Protein AF-A0A246GEU3-F1 (afdb_monomer)

pLDDT: mean 72.75, std 20.95, range [25.78, 96.94]

Mean predicted aligned error: 13.17 Å

Solvent-accessible surface area (backbone atoms only — not comparable to full-atom values): 13665 Å² total; per-residue (Å²): 134,92,87,86,84,90,80,93,82,84,86,82,81,86,82,90,82,86,81,87,79,79,90,75,80,78,76,80,80,81,74,78,81,77,81,74,70,54,72,48,77,62,49,76,49,79,46,49,53,48,80,57,43,77,75,38,49,73,63,82,87,77,92,73,56,68,80,56,61,73,68,49,66,76,69,81,46,66,40,86,56,82,46,65,44,74,58,91,72,24,43,36,37,68,100,53,76,47,40,24,58,74,64,54,88,76,50,91,50,55,47,73,48,83,73,24,26,26,77,94,76,62,30,35,36,31,36,47,35,34,58,57,99,88,45,74,39,34,30,40,31,42,39,29,76,90,80,35,33,36,38,35,41,46,52,61,49,86,68,17,46,54,48,88,62,41,56,33,98,82,67,44,37,35,36,35,39,29,47,42,73,88,46,92,17,34,23,40,35,46,28,30,35,43,46,82,94,76,41,73,42,75,53,35,28,39,74,42,72,82,48,67,80,88,80,82,75,56,78,91,125

Radius of gyration: 22.29 Å; Cα contacts (8 Å, |Δi|>4): 393; chains: 1; bounding box: 58×52×72 Å

Structure (mmCIF, N/CA/C/O backbone):
data_AF-A0A246GEU3-F1
#
_entry.id   AF-A0A246GEU3-F1
#
loop_
_atom_site.group_PDB
_atom_site.id
_atom_site.type_symbol
_atom_site.label_atom_id
_atom_site.label_alt_id
_atom_site.label_comp_id
_atom_site.label_asym_id
_atom_site.label_entity_id
_atom_site.label_seq_id
_atom_site.pdbx_PDB_ins_code
_atom_site.Cartn_x
_atom_site.Cartn_y
_atom_site.Cartn_z
_atom_site.occupancy
_atom_site.B_iso_or_equiv
_atom_site.auth_seq_id
_atom_site.auth_comp_id
_atom_site.auth_asym_id
_atom_site.auth_atom_id
_atom_site.pdbx_PDB_model_num
ATOM 1 N N . MET A 1 1 ? -0.186 -20.935 45.485 1.00 45.25 1 MET A N 1
ATOM 2 C CA . MET A 1 1 ? -0.205 -22.376 45.123 1.00 45.25 1 MET A CA 1
ATOM 3 C C . MET A 1 1 ? 0.531 -22.546 43.800 1.00 45.25 1 MET A C 1
ATOM 5 O O . MET A 1 1 ? 0.382 -21.676 42.953 1.00 45.25 1 MET A O 1
ATOM 9 N N . ARG A 1 2 ? 1.330 -23.606 43.616 1.00 37.03 2 ARG A N 1
ATOM 10 C CA . ARG A 1 2 ? 2.008 -23.893 42.333 1.00 37.03 2 ARG A CA 1
ATOM 11 C C . ARG A 1 2 ? 1.003 -24.429 41.302 1.00 37.03 2 ARG A C 1
ATOM 13 O O . ARG A 1 2 ? 0.201 -25.284 41.666 1.00 37.03 2 ARG A O 1
ATOM 20 N N . LYS A 1 3 ? 1.098 -24.004 40.036 1.00 33.59 3 LYS A N 1
ATOM 21 C CA . LYS A 1 3 ? 0.518 -24.708 38.874 1.00 33.59 3 LYS A CA 1
ATOM 22 C C . LYS A 1 3 ? 1.488 -24.690 37.687 1.00 33.59 3 LYS A C 1
ATOM 24 O O . LYS A 1 3 ? 2.284 -23.767 37.554 1.00 33.59 3 LYS A O 1
ATOM 29 N N . ILE A 1 4 ? 1.436 -25.776 36.918 1.00 37.44 4 ILE A N 1
ATOM 30 C CA . ILE A 1 4 ? 2.468 -26.345 36.032 1.00 37.44 4 ILE A CA 1
ATOM 31 C C . ILE A 1 4 ? 1.726 -27.224 35.007 1.00 37.44 4 ILE A C 1
ATOM 33 O O . ILE A 1 4 ? 0.753 -27.856 35.414 1.00 37.44 4 ILE A O 1
ATOM 37 N N . ILE A 1 5 ? 2.094 -27.391 33.731 1.00 40.16 5 ILE A N 1
ATOM 38 C CA . ILE A 1 5 ? 2.936 -26.672 32.741 1.00 40.16 5 ILE A CA 1
ATOM 39 C C . ILE A 1 5 ? 2.332 -27.073 31.376 1.00 40.16 5 ILE A C 1
ATOM 41 O O . ILE A 1 5 ? 1.912 -28.224 31.254 1.00 40.16 5 ILE A O 1
ATOM 45 N N . LEU A 1 6 ? 2.366 -26.224 30.336 1.00 25.78 6 LEU A N 1
ATOM 46 C CA . LEU A 1 6 ? 2.481 -26.745 28.961 1.00 25.78 6 LEU A CA 1
ATOM 47 C C . LEU A 1 6 ? 3.145 -25.746 28.004 1.00 25.78 6 LEU A C 1
ATOM 49 O O . LEU A 1 6 ? 2.600 -24.697 27.676 1.00 25.78 6 LEU A O 1
ATOM 53 N N . LEU A 1 7 ? 4.360 -26.107 27.594 1.00 31.03 7 LEU A N 1
ATOM 54 C CA . LEU A 1 7 ? 5.240 -25.387 26.682 1.00 31.03 7 LEU A CA 1
ATOM 55 C C . LEU A 1 7 ? 5.503 -26.328 25.499 1.00 31.03 7 LEU A C 1
ATOM 57 O O . LEU A 1 7 ? 5.941 -27.457 25.716 1.00 31.03 7 LEU A O 1
ATOM 61 N N . LEU A 1 8 ? 5.227 -25.891 24.271 1.00 32.59 8 LEU A N 1
ATOM 62 C CA . LEU A 1 8 ? 5.508 -26.673 23.064 1.00 32.59 8 LEU A CA 1
ATOM 63 C C . LEU A 1 8 ? 6.886 -26.293 22.517 1.00 32.59 8 LEU A C 1
ATOM 65 O O . LEU A 1 8 ? 7.064 -25.226 21.937 1.00 32.59 8 LEU A O 1
ATOM 69 N N . THR A 1 9 ? 7.866 -27.171 22.717 1.00 35.16 9 THR A N 1
ATOM 70 C CA . THR A 1 9 ? 9.227 -27.025 22.193 1.00 35.16 9 THR A CA 1
ATOM 71 C C . THR A 1 9 ? 9.414 -27.863 20.932 1.00 35.16 9 THR A C 1
ATOM 73 O O . THR A 1 9 ? 9.277 -29.084 20.958 1.00 35.16 9 THR A O 1
ATOM 76 N N . PHE A 1 10 ? 9.797 -27.218 19.828 1.00 38.03 10 PHE A N 1
ATOM 77 C CA . PHE A 1 10 ? 10.345 -27.909 18.660 1.00 38.03 10 PHE A CA 1
ATOM 78 C C . PHE A 1 10 ? 11.873 -27.872 18.709 1.00 38.03 10 PHE A C 1
ATOM 80 O O . PHE A 1 10 ? 12.482 -26.805 18.744 1.00 38.03 10 PHE A O 1
ATOM 87 N N . ILE A 1 11 ? 12.489 -29.053 18.708 1.00 38.66 11 ILE A N 1
ATOM 88 C CA . ILE A 1 11 ? 13.940 -29.220 18.621 1.00 38.66 11 ILE A CA 1
ATOM 89 C C . ILE A 1 11 ? 14.302 -29.341 17.141 1.00 38.66 11 ILE A C 1
ATOM 91 O O . ILE A 1 11 ? 13.998 -30.358 16.520 1.00 38.66 11 ILE A O 1
ATOM 95 N N . PHE A 1 12 ? 14.991 -28.342 16.587 1.00 39.38 12 PHE A N 1
ATOM 96 C CA . PHE A 1 12 ? 15.693 -28.497 15.312 1.00 39.38 12 PHE A CA 1
ATOM 97 C C . PHE A 1 12 ? 17.165 -28.816 15.568 1.00 39.38 12 PHE A C 1
ATOM 99 O O . PHE A 1 12 ? 17.906 -28.025 16.151 1.00 39.38 12 PHE A O 1
ATOM 106 N N . ILE A 1 13 ? 17.567 -30.013 15.143 1.00 42.94 13 ILE A N 1
ATOM 107 C CA . ILE A 1 13 ? 18.944 -30.504 15.223 1.00 42.94 13 ILE A CA 1
ATOM 108 C C . ILE A 1 13 ? 19.730 -29.954 14.021 1.00 42.94 13 ILE A C 1
ATOM 110 O O . ILE A 1 13 ? 19.179 -29.702 12.951 1.00 42.94 13 ILE A O 1
ATOM 114 N N . THR A 1 14 ? 21.020 -29.713 14.227 1.00 43.25 14 THR A N 1
ATOM 115 C CA . THR A 1 14 ? 21.901 -28.944 13.344 1.00 43.25 14 THR A CA 1
ATOM 116 C C . THR A 1 14 ? 22.249 -29.627 12.017 1.00 43.25 14 THR A C 1
ATOM 118 O O . THR A 1 14 ? 22.373 -30.846 11.924 1.00 43.25 14 THR A O 1
ATOM 121 N N . SER A 1 15 ? 22.584 -28.812 11.009 1.00 30.12 15 SER A N 1
ATOM 122 C CA . SER A 1 15 ? 23.632 -29.175 10.047 1.00 30.12 15 SER A CA 1
ATOM 123 C C . SER A 1 15 ? 24.337 -27.933 9.494 1.00 30.12 15 SER A C 1
ATOM 125 O O . SER A 1 15 ? 23.930 -27.348 8.492 1.00 30.12 15 SER A O 1
ATOM 127 N N . CYS A 1 16 ? 25.425 -27.521 10.148 1.00 31.08 16 CYS A N 1
ATOM 128 C CA . CYS A 1 16 ? 26.361 -26.567 9.559 1.00 31.08 16 CYS A CA 1
ATOM 129 C C . CYS A 1 16 ? 27.249 -27.297 8.543 1.00 31.08 16 CYS A C 1
ATOM 131 O O . CYS A 1 16 ? 28.158 -28.025 8.942 1.00 31.08 16 CYS A O 1
ATOM 133 N N . LYS A 1 17 ? 27.053 -27.053 7.242 1.00 32.50 17 LYS A N 1
ATOM 134 C CA . LYS A 1 17 ? 28.094 -27.314 6.238 1.00 32.50 17 LYS A CA 1
ATOM 135 C C . LYS A 1 17 ? 28.899 -26.044 5.994 1.00 32.50 17 LYS A C 1
ATOM 137 O O . LYS A 1 17 ? 28.403 -25.068 5.443 1.00 32.50 17 LYS A O 1
ATOM 142 N N . LYS A 1 18 ? 30.156 -26.081 6.429 1.00 34.53 18 LYS A N 1
ATOM 143 C CA . LYS A 1 18 ? 31.158 -25.042 6.205 1.00 34.53 18 LYS A CA 1
ATOM 144 C C . LYS A 1 18 ? 31.911 -25.365 4.914 1.00 34.53 18 LYS A C 1
ATOM 146 O O . LYS A 1 18 ? 32.830 -26.178 4.948 1.00 34.53 18 LYS A O 1
ATOM 151 N N . ASN A 1 19 ? 31.540 -24.723 3.810 1.00 31.48 19 ASN A N 1
ATOM 152 C CA . ASN A 1 19 ? 32.324 -24.763 2.577 1.00 31.48 19 ASN A CA 1
ATOM 153 C C . ASN A 1 19 ? 33.168 -23.486 2.477 1.00 31.48 19 ASN A C 1
ATOM 155 O O . ASN A 1 19 ? 32.628 -22.392 2.334 1.00 31.48 19 ASN A O 1
ATOM 159 N N . ASN A 1 20 ? 34.490 -23.642 2.557 1.00 37.31 20 ASN A N 1
ATOM 160 C CA . ASN A 1 20 ? 35.434 -22.648 2.058 1.00 37.31 20 ASN A CA 1
ATOM 161 C C . ASN A 1 20 ? 35.623 -22.915 0.561 1.00 37.31 20 ASN A C 1
ATOM 163 O O . ASN A 1 20 ? 36.168 -23.966 0.236 1.00 37.31 20 ASN A O 1
ATOM 167 N N . GLU A 1 21 ? 35.275 -21.977 -0.319 1.00 32.59 21 GLU A N 1
ATOM 168 C CA . GLU A 1 21 ? 35.791 -21.968 -1.694 1.00 32.59 21 GLU A CA 1
ATOM 169 C C . GLU A 1 21 ? 36.312 -20.570 -2.068 1.00 32.59 21 GLU A C 1
ATOM 171 O O . GLU A 1 21 ? 35.580 -19.593 -2.171 1.00 32.59 21 GLU A O 1
ATOM 176 N N . GLU A 1 22 ? 37.640 -20.529 -2.149 1.00 29.39 22 GLU A N 1
ATOM 177 C CA . GLU A 1 22 ? 38.546 -19.684 -2.933 1.00 29.39 22 GLU A CA 1
ATOM 178 C C . GLU A 1 22 ? 38.070 -18.335 -3.513 1.00 29.39 22 GLU A C 1
ATOM 180 O O . GLU A 1 22 ? 37.216 -18.237 -4.393 1.00 29.39 22 GLU A O 1
ATOM 185 N N . ASN A 1 23 ? 38.810 -17.283 -3.138 1.00 31.78 23 ASN A N 1
ATOM 186 C CA . ASN A 1 23 ? 38.798 -15.975 -3.795 1.00 31.78 23 ASN A CA 1
ATOM 187 C C . ASN A 1 23 ? 39.274 -16.069 -5.257 1.00 31.78 23 ASN A C 1
ATOM 189 O O . ASN A 1 23 ? 40.453 -15.847 -5.554 1.00 31.78 23 ASN A O 1
ATOM 193 N N . LYS A 1 24 ? 38.355 -16.303 -6.195 1.00 29.75 24 LYS A N 1
ATOM 194 C CA . LYS A 1 24 ? 38.610 -16.036 -7.613 1.00 29.75 24 LYS A CA 1
ATOM 195 C C . LYS A 1 24 ? 38.604 -14.524 -7.847 1.00 29.75 24 LYS A C 1
ATOM 197 O O . LYS A 1 24 ? 37.548 -13.906 -7.957 1.00 29.75 24 LYS A O 1
ATOM 202 N N . LYS A 1 25 ? 39.795 -13.921 -7.946 1.00 30.48 25 LYS A N 1
ATOM 203 C CA . LYS A 1 25 ? 39.948 -12.600 -8.574 1.00 30.48 25 LYS A CA 1
ATOM 204 C C . LYS A 1 25 ? 39.381 -12.694 -9.990 1.00 30.48 25 LYS A C 1
ATOM 206 O O . LYS A 1 25 ? 39.935 -13.414 -10.818 1.00 30.48 25 LYS A O 1
ATOM 211 N N . ILE A 1 26 ? 38.290 -11.981 -10.249 1.00 30.61 26 ILE A N 1
ATOM 212 C CA . ILE A 1 26 ? 37.800 -11.771 -11.608 1.00 30.61 26 ILE A CA 1
ATOM 213 C C . ILE A 1 26 ? 38.750 -10.768 -12.262 1.00 30.61 26 ILE A C 1
ATOM 215 O O . ILE A 1 26 ? 38.925 -9.654 -11.768 1.00 30.61 26 ILE A O 1
ATOM 219 N N . ASP A 1 27 ? 39.401 -11.205 -13.336 1.00 29.52 27 ASP A N 1
ATOM 220 C CA . ASP A 1 27 ? 40.169 -10.341 -14.223 1.00 29.52 27 ASP A CA 1
ATOM 221 C C . ASP A 1 27 ? 39.184 -9.408 -14.941 1.00 29.52 27 ASP A C 1
ATOM 223 O O . ASP A 1 27 ? 38.259 -9.868 -15.608 1.00 29.52 27 ASP A O 1
ATOM 227 N N . THR A 1 28 ? 39.325 -8.099 -14.734 1.00 33.31 28 THR A N 1
ATOM 228 C CA . THR A 1 28 ? 38.430 -7.080 -15.301 1.00 33.31 28 THR A CA 1
ATOM 229 C C . THR A 1 28 ? 38.886 -6.576 -16.671 1.00 33.31 28 THR A C 1
ATOM 231 O O . THR A 1 28 ? 38.337 -5.596 -17.177 1.00 33.31 28 THR A O 1
ATOM 234 N N . SER A 1 29 ? 39.857 -7.239 -17.306 1.00 33.69 29 SER A N 1
ATOM 235 C CA . SER A 1 29 ? 40.157 -7.007 -18.717 1.00 33.69 29 SER A CA 1
ATOM 236 C C . SER A 1 29 ? 39.151 -7.744 -19.619 1.00 33.69 29 SER A C 1
ATOM 238 O O . SER A 1 29 ? 39.012 -8.962 -19.569 1.00 33.69 29 SER A O 1
ATOM 240 N N . ASN A 1 30 ? 38.459 -6.977 -20.472 1.00 31.31 30 ASN A N 1
ATOM 241 C CA . ASN A 1 30 ? 37.449 -7.419 -21.452 1.00 31.31 30 ASN A CA 1
ATOM 242 C C . ASN A 1 30 ? 36.042 -7.739 -20.903 1.00 31.31 30 ASN A C 1
ATOM 244 O O . ASN A 1 30 ? 35.467 -8.786 -21.196 1.00 31.31 30 ASN A O 1
ATOM 248 N N . ILE A 1 31 ? 35.423 -6.773 -20.216 1.00 32.25 31 ILE A N 1
ATOM 249 C CA . ILE A 1 31 ? 33.968 -6.601 -20.350 1.00 32.25 31 ILE A CA 1
ATOM 250 C C . ILE A 1 31 ? 33.742 -5.805 -21.640 1.00 32.25 31 ILE A C 1
ATOM 252 O O . ILE A 1 31 ? 33.979 -4.596 -21.671 1.00 32.25 31 ILE A O 1
ATOM 256 N N . GLU A 1 32 ? 33.304 -6.474 -22.708 1.00 26.20 32 GLU A N 1
ATOM 257 C CA . GLU A 1 32 ? 32.714 -5.768 -23.845 1.00 26.20 32 GLU A CA 1
ATOM 258 C C . GLU A 1 32 ? 31.462 -5.038 -23.351 1.00 26.20 32 GLU A C 1
ATOM 260 O O . GLU A 1 32 ? 30.505 -5.650 -22.875 1.00 26.20 32 GLU A O 1
ATOM 265 N N . VAL A 1 33 ? 31.483 -3.707 -23.433 1.00 30.08 33 VAL A N 1
ATOM 266 C CA . VAL A 1 33 ? 30.306 -2.885 -23.155 1.00 30.08 33 VAL A CA 1
ATOM 267 C C . VAL A 1 33 ? 29.350 -3.062 -24.329 1.00 30.08 33 VAL A C 1
ATOM 269 O O . VAL A 1 33 ? 29.435 -2.343 -25.327 1.00 30.08 33 VAL A O 1
ATOM 272 N N . ASP A 1 34 ? 28.456 -4.044 -24.218 1.00 30.69 34 ASP A N 1
ATOM 273 C CA . ASP A 1 34 ? 27.340 -4.194 -25.144 1.00 30.69 34 ASP A CA 1
ATOM 274 C C . ASP A 1 34 ? 26.428 -2.967 -25.004 1.00 30.69 34 ASP A C 1
ATOM 276 O O . ASP A 1 34 ? 25.677 -2.808 -24.037 1.00 30.69 34 ASP A O 1
ATOM 280 N N . ASN A 1 35 ? 26.561 -2.053 -25.967 1.00 38.41 35 ASN A N 1
ATOM 281 C CA . ASN A 1 35 ? 25.863 -0.769 -26.006 1.00 38.41 35 ASN A CA 1
ATOM 282 C C . ASN A 1 35 ? 24.379 -0.909 -26.402 1.00 38.41 35 ASN A C 1
ATOM 284 O O . ASN A 1 35 ? 23.684 0.101 -26.546 1.00 38.41 35 ASN A O 1
ATOM 288 N N . ASN A 1 36 ? 23.870 -2.133 -26.582 1.00 40.09 36 ASN A N 1
ATOM 289 C CA . ASN A 1 36 ? 22.457 -2.377 -26.841 1.00 40.09 36 ASN A CA 1
ATOM 290 C C . ASN A 1 36 ? 21.624 -2.218 -25.564 1.00 40.09 36 ASN A C 1
ATOM 292 O O . ASN A 1 36 ? 21.389 -3.161 -24.809 1.00 40.09 36 ASN A O 1
ATOM 296 N N . LEU A 1 37 ? 21.118 -1.002 -25.365 1.00 47.09 37 LEU A N 1
ATOM 297 C CA . LEU A 1 37 ? 20.114 -0.684 -24.355 1.00 47.09 37 LEU A CA 1
ATOM 298 C C . LEU A 1 37 ? 18.793 -1.417 -24.665 1.00 47.09 37 LEU A C 1
ATOM 300 O O . LEU A 1 37 ? 17.923 -0.895 -25.363 1.00 47.09 37 LEU A O 1
ATOM 304 N N . SER A 1 38 ? 18.641 -2.643 -24.163 1.00 51.25 38 SER A N 1
ATOM 305 C CA . SER A 1 38 ? 17.431 -3.443 -24.359 1.00 51.25 38 SER A CA 1
ATOM 306 C C . SER A 1 38 ? 16.260 -2.860 -23.564 1.00 51.25 38 SER A C 1
ATOM 308 O O . SER A 1 38 ? 16.257 -2.915 -22.330 1.00 51.25 38 SER A O 1
ATOM 310 N N . SER A 1 39 ? 15.240 -2.346 -24.250 1.00 58.41 39 SER A N 1
ATOM 311 C CA . SER A 1 39 ? 14.031 -1.845 -23.597 1.00 58.41 39 SER A CA 1
ATOM 312 C C . SER A 1 39 ? 13.214 -2.989 -22.984 1.00 58.41 39 SER A C 1
ATOM 314 O O . SER A 1 39 ? 12.849 -3.961 -23.647 1.00 58.41 39 SER A O 1
ATOM 316 N N . ILE A 1 40 ? 12.887 -2.872 -21.694 1.00 62.94 40 ILE A N 1
ATOM 317 C CA . ILE A 1 40 ? 11.937 -3.779 -21.034 1.00 62.94 40 ILE A CA 1
ATOM 318 C C . ILE A 1 40 ? 10.521 -3.217 -21.157 1.00 62.94 40 ILE A C 1
ATOM 320 O O . ILE A 1 40 ? 10.246 -2.114 -20.681 1.00 62.94 40 ILE A O 1
ATOM 324 N N . HIS A 1 41 ? 9.608 -4.023 -21.704 1.00 70.44 41 HIS A N 1
ATOM 325 C CA . HIS A 1 41 ? 8.168 -3.818 -21.571 1.00 70.44 41 HIS A CA 1
ATOM 326 C C . HIS A 1 41 ? 7.647 -4.505 -20.303 1.00 70.44 41 HIS A C 1
ATOM 328 O O . HIS A 1 41 ? 7.831 -5.710 -20.126 1.00 70.44 41 HIS A O 1
ATOM 334 N N . PHE A 1 42 ? 6.980 -3.735 -19.441 1.00 74.94 42 PHE A N 1
ATOM 335 C CA . PHE A 1 42 ? 6.274 -4.245 -18.266 1.00 74.94 42 PHE A CA 1
ATOM 336 C C . PHE A 1 42 ? 4.822 -4.603 -18.602 1.00 74.94 42 PHE A C 1
ATOM 338 O O . PHE A 1 42 ? 4.106 -3.801 -19.208 1.00 74.94 42 PHE A O 1
ATOM 345 N N . LEU A 1 43 ? 4.368 -5.771 -18.142 1.00 79.12 43 LEU A N 1
ATOM 346 C CA . LEU A 1 43 ? 2.946 -6.092 -18.031 1.00 79.12 43 LEU A CA 1
ATOM 347 C C . LEU A 1 43 ? 2.320 -5.160 -16.991 1.00 79.12 43 LEU A C 1
ATOM 349 O O . LEU A 1 43 ? 2.843 -5.049 -15.882 1.00 79.12 43 LEU A O 1
ATOM 353 N N . LYS A 1 44 ? 1.224 -4.487 -17.346 1.00 84.19 44 LYS A N 1
ATOM 354 C CA . LYS A 1 44 ? 0.529 -3.540 -16.466 1.00 84.19 44 LYS A CA 1
ATOM 355 C C . LYS A 1 44 ? -0.726 -4.172 -15.884 1.00 84.19 44 LYS A C 1
ATOM 357 O O . LYS A 1 44 ? -1.464 -4.839 -16.603 1.00 84.19 44 LYS A O 1
ATOM 362 N N . ASP A 1 45 ? -0.949 -3.929 -14.603 1.00 88.88 45 ASP A N 1
ATOM 363 C CA . ASP A 1 45 ? -2.104 -4.387 -13.836 1.00 88.88 45 ASP A CA 1
ATOM 364 C C . ASP A 1 45 ? -2.545 -3.272 -12.877 1.00 88.88 45 ASP A C 1
ATOM 366 O O . ASP A 1 45 ? -1.720 -2.432 -12.502 1.00 88.88 45 ASP A O 1
ATOM 370 N N . SER A 1 46 ? -3.816 -3.262 -12.480 1.00 91.19 46 SER A N 1
ATOM 371 C CA . SER A 1 46 ? -4.386 -2.231 -11.606 1.00 91.19 46 SER A CA 1
ATOM 372 C C . SER A 1 46 ? -5.390 -2.832 -10.629 1.00 91.19 46 SER A C 1
ATOM 374 O O . SER A 1 46 ? -6.245 -3.623 -11.019 1.00 91.19 46 SER A O 1
ATOM 376 N N . VAL A 1 47 ? -5.300 -2.418 -9.369 1.00 92.56 47 VAL A N 1
ATOM 377 C CA . VAL A 1 47 ? -6.138 -2.872 -8.250 1.00 92.56 47 VAL A CA 1
ATOM 378 C C . VAL A 1 47 ? -6.518 -1.685 -7.370 1.00 92.56 47 VAL A C 1
ATOM 380 O O . VAL A 1 47 ? -5.908 -0.622 -7.470 1.00 92.56 47 VAL A O 1
ATOM 383 N N . GLY A 1 48 ? -7.487 -1.871 -6.480 1.00 89.50 48 GLY A N 1
ATOM 384 C CA . GLY A 1 48 ? -7.908 -0.841 -5.530 1.00 89.50 48 GLY A CA 1
ATOM 385 C C . GLY A 1 48 ? -9.104 -0.012 -6.002 1.00 89.50 48 GLY A C 1
ATOM 386 O O . GLY A 1 48 ? -9.356 1.059 -5.464 1.00 89.50 48 GLY A O 1
ATOM 387 N N . TYR A 1 49 ? -9.847 -0.485 -7.005 1.00 89.69 49 TYR A N 1
ATOM 388 C CA . TYR A 1 49 ? -11.055 0.197 -7.470 1.00 89.69 49 TYR A CA 1
ATOM 389 C C . TYR A 1 49 ? -12.180 0.065 -6.436 1.00 89.69 49 TYR A C 1
ATOM 391 O O . TYR A 1 49 ? -12.458 -1.043 -5.972 1.00 89.69 49 TYR A O 1
ATOM 399 N N . TYR A 1 50 ? -12.865 1.167 -6.116 1.00 88.62 50 TYR A N 1
ATOM 400 C CA . TYR A 1 50 ? -13.949 1.180 -5.125 1.00 88.62 50 TYR A CA 1
ATOM 401 C C . TYR A 1 50 ? -15.045 0.144 -5.445 1.00 88.62 50 TYR A C 1
ATOM 403 O O . TYR A 1 50 ? -15.363 -0.688 -4.598 1.00 88.62 50 TYR A O 1
ATOM 411 N N . ASP A 1 51 ? -15.493 0.068 -6.704 1.00 90.50 51 ASP A N 1
ATOM 412 C CA . ASP A 1 51 ? -16.443 -0.938 -7.201 1.00 90.50 51 ASP A CA 1
ATOM 413 C C . ASP A 1 51 ? -16.029 -2.386 -6.882 1.00 90.50 51 ASP A C 1
ATOM 415 O O . ASP A 1 51 ? -16.881 -3.266 -6.763 1.00 90.50 51 ASP A O 1
ATOM 419 N N . ASN A 1 52 ? -14.729 -2.697 -6.797 1.00 93.38 52 ASN A N 1
ATOM 420 C CA . ASN A 1 52 ? -14.257 -4.031 -6.414 1.00 93.38 52 ASN A CA 1
ATOM 421 C C . ASN A 1 52 ? -14.349 -4.246 -4.901 1.00 93.38 52 ASN A C 1
ATOM 423 O O . ASN A 1 52 ? -14.655 -5.358 -4.470 1.00 93.38 52 ASN A O 1
ATOM 427 N N . PHE A 1 53 ? -14.136 -3.199 -4.102 1.00 93.81 53 PHE A N 1
ATOM 428 C CA . PHE A 1 53 ? -14.279 -3.270 -2.653 1.00 93.81 53 PHE A CA 1
ATOM 429 C C . PHE A 1 53 ? -15.733 -3.414 -2.193 1.00 93.81 53 PHE A C 1
ATOM 431 O O . PHE A 1 53 ? -15.981 -4.172 -1.258 1.00 93.81 53 PHE A O 1
ATOM 438 N N . GLU A 1 54 ? -16.705 -2.834 -2.905 1.00 91.31 54 GLU A N 1
ATOM 439 C CA . GLU A 1 54 ? -18.140 -3.074 -2.655 1.00 91.31 54 GLU A CA 1
ATOM 440 C C . GLU A 1 54 ? -18.529 -4.568 -2.711 1.00 91.31 54 GLU A C 1
ATOM 442 O O . GLU A 1 54 ? -19.539 -4.985 -2.144 1.00 91.31 54 GLU A O 1
ATOM 447 N N . LYS A 1 55 ? -17.726 -5.395 -3.396 1.00 95.00 55 LYS A N 1
ATOM 448 C CA . LYS A 1 55 ? -17.945 -6.843 -3.553 1.00 95.00 55 LYS A CA 1
ATOM 449 C C . LYS A 1 55 ? -17.268 -7.687 -2.464 1.00 95.00 55 LYS A C 1
ATOM 451 O O . LYS A 1 55 ? -17.438 -8.908 -2.465 1.00 95.00 55 LYS A O 1
ATOM 456 N N . VAL A 1 56 ? -16.486 -7.084 -1.564 1.00 96.00 56 VAL A N 1
ATOM 457 C CA . VAL A 1 56 ? -15.756 -7.787 -0.492 1.00 96.00 56 VAL A CA 1
ATOM 458 C C . VAL A 1 56 ? -16.203 -7.319 0.894 1.00 96.00 56 VAL A C 1
ATOM 460 O O . VAL A 1 56 ? -17.076 -6.469 1.044 1.00 96.00 56 VAL A O 1
ATOM 463 N N . LYS A 1 57 ? -15.655 -7.922 1.954 1.00 95.69 57 LYS A N 1
ATOM 464 C CA . LYS A 1 57 ? -16.097 -7.625 3.323 1.00 95.69 57 LYS A CA 1
ATOM 465 C C . LYS A 1 57 ? -15.670 -6.219 3.770 1.00 95.69 57 LYS A C 1
ATOM 467 O O . LYS A 1 57 ? -14.489 -5.871 3.686 1.00 95.69 57 LYS A O 1
ATOM 472 N N . LYS A 1 58 ? -16.604 -5.469 4.357 1.00 96.25 58 LYS A N 1
ATOM 473 C CA . LYS A 1 58 ? -16.281 -4.300 5.182 1.00 96.25 58 LYS A CA 1
ATOM 474 C C . LYS A 1 58 ? -15.712 -4.772 6.528 1.00 96.25 58 LYS A C 1
ATOM 476 O O . LYS A 1 58 ? -16.206 -5.734 7.118 1.00 96.25 58 LYS A O 1
ATOM 481 N N . ILE A 1 59 ? -14.636 -4.144 6.983 1.00 94.19 59 ILE A N 1
ATOM 482 C CA . ILE A 1 59 ? -13.946 -4.421 8.244 1.00 94.19 59 ILE A CA 1
ATOM 483 C C . ILE A 1 59 ? -14.655 -3.647 9.356 1.00 94.19 59 ILE A C 1
ATOM 485 O O . ILE A 1 59 ? -15.012 -2.485 9.187 1.00 94.19 59 ILE A O 1
ATOM 489 N N . THR A 1 60 ? -14.818 -4.284 10.510 1.00 90.88 60 THR A N 1
ATOM 490 C CA . THR A 1 60 ? -15.221 -3.628 11.758 1.00 90.88 60 THR A CA 1
ATOM 491 C C . THR A 1 60 ? -14.025 -3.601 12.697 1.00 90.88 60 THR A C 1
ATOM 493 O O . THR A 1 60 ? -13.508 -4.666 13.047 1.00 90.88 60 THR A O 1
ATOM 496 N N . PHE A 1 61 ? -13.590 -2.415 13.110 1.00 87.81 61 PHE A N 1
ATOM 497 C CA . PHE A 1 61 ? -12.538 -2.276 14.113 1.00 87.81 61 PHE A CA 1
ATOM 498 C C . PHE A 1 61 ? -13.108 -2.372 15.532 1.00 87.81 61 PHE A C 1
ATOM 500 O O . PHE A 1 61 ? -14.268 -2.044 15.777 1.00 87.81 61 PHE A O 1
ATOM 507 N N . GLN A 1 62 ? -12.278 -2.847 16.456 1.00 88.94 62 GLN A N 1
ATOM 508 C CA . GLN A 1 62 ? -12.502 -2.741 17.894 1.00 88.94 62 GLN A CA 1
ATOM 509 C C . GLN A 1 62 ? -11.500 -1.725 18.430 1.00 88.94 62 GLN A C 1
ATOM 511 O O . GLN A 1 62 ? -10.344 -1.723 18.005 1.00 88.94 62 GLN A O 1
ATOM 516 N N . GLU A 1 63 ? -11.952 -0.857 19.328 1.00 90.75 63 GLU A N 1
ATOM 517 C CA . GLU A 1 63 ? -11.071 0.074 20.025 1.00 90.75 63 GLU A CA 1
ATOM 518 C C . GLU A 1 63 ? -10.093 -0.707 20.915 1.00 90.75 63 GLU A C 1
ATOM 520 O O . GLU A 1 63 ? -10.460 -1.707 21.538 1.00 90.75 63 GLU A O 1
ATOM 525 N N . VAL A 1 64 ? -8.838 -0.263 20.941 1.00 90.88 64 VAL A N 1
ATOM 526 C CA . VAL A 1 64 ? -7.762 -0.840 21.751 1.00 90.88 64 VAL A CA 1
ATOM 527 C C . VAL A 1 64 ? -7.016 0.280 22.459 1.00 90.88 64 VAL A C 1
ATOM 529 O O . VAL A 1 64 ? -6.886 1.383 21.931 1.00 90.88 64 VAL A O 1
ATOM 532 N N . GLU A 1 65 ? -6.485 -0.015 23.640 1.00 93.06 65 GLU A N 1
ATOM 533 C CA . GLU A 1 65 ? -5.640 0.921 24.378 1.00 93.06 65 GLU A CA 1
ATOM 534 C C . GLU A 1 65 ? -4.387 1.285 23.565 1.00 93.06 65 GLU A C 1
ATOM 536 O O . GLU A 1 65 ? -3.741 0.413 22.971 1.00 93.06 65 GLU A O 1
ATOM 541 N N . GLU A 1 66 ? -3.958 2.550 23.615 1.00 91.06 66 GLU A N 1
ATOM 542 C CA . GLU A 1 66 ? -2.719 3.008 22.961 1.00 91.06 66 GLU A CA 1
ATOM 543 C C . GLU A 1 66 ? -1.519 2.146 23.398 1.00 91.06 66 GLU A C 1
ATOM 545 O O . GLU A 1 66 ? -0.679 1.742 22.592 1.00 91.06 66 GLU A O 1
ATOM 550 N N . SER A 1 67 ? -1.486 1.755 24.677 1.00 92.38 67 SER A N 1
ATOM 551 C CA . SER A 1 67 ? -0.443 0.883 25.226 1.00 92.38 67 SER A CA 1
ATOM 552 C C . SER A 1 67 ? -0.440 -0.540 24.651 1.00 92.38 67 SER A C 1
ATOM 554 O O . SER A 1 67 ? 0.537 -1.262 24.843 1.00 92.38 67 SER A O 1
ATOM 556 N N . GLU A 1 68 ? -1.510 -0.995 23.998 1.00 90.56 68 GLU A N 1
ATOM 557 C CA . GLU A 1 68 ? -1.550 -2.259 23.253 1.00 90.56 68 GLU A CA 1
ATOM 558 C C . GLU A 1 68 ? -1.116 -2.051 21.802 1.00 90.56 68 GLU A C 1
ATOM 560 O O . GLU A 1 68 ? -0.262 -2.795 21.320 1.00 90.56 68 GLU A O 1
ATOM 565 N N . TYR A 1 69 ? -1.582 -0.981 21.153 1.00 90.25 69 TYR A N 1
ATOM 566 C CA . TYR A 1 69 ? -1.140 -0.584 19.811 1.00 90.25 69 TYR A CA 1
ATOM 567 C C . TYR A 1 69 ? 0.381 -0.349 19.720 1.00 90.25 69 TYR A C 1
ATOM 569 O O . TYR A 1 69 ? 1.050 -0.765 18.769 1.00 90.25 69 TYR A O 1
ATOM 577 N N . LEU A 1 70 ? 0.967 0.280 20.742 1.00 89.62 70 LEU A N 1
ATOM 578 C CA . LEU A 1 70 ? 2.407 0.531 20.820 1.00 89.62 70 LEU A CA 1
ATOM 579 C C . LEU A 1 70 ? 3.242 -0.747 21.027 1.00 89.62 70 LEU A C 1
ATOM 581 O O . LEU A 1 70 ? 4.432 -0.731 20.720 1.00 89.62 70 LEU A O 1
ATOM 585 N N . LYS A 1 71 ? 2.641 -1.857 21.485 1.00 88.75 71 LYS A N 1
ATOM 586 C CA . LYS A 1 71 ? 3.310 -3.173 21.579 1.00 88.75 71 LYS A CA 1
ATOM 587 C C . LYS A 1 71 ? 3.325 -3.932 20.249 1.00 88.75 71 LYS A C 1
ATOM 589 O O . LYS A 1 71 ? 4.071 -4.900 20.134 1.00 88.75 71 LYS A O 1
ATOM 594 N N . LEU A 1 72 ? 2.502 -3.540 19.273 1.00 86.56 72 LEU A N 1
ATOM 595 C CA . LEU A 1 72 ? 2.482 -4.180 17.959 1.00 86.56 72 LEU A CA 1
ATOM 596 C C . LEU A 1 72 ? 3.754 -3.826 17.179 1.00 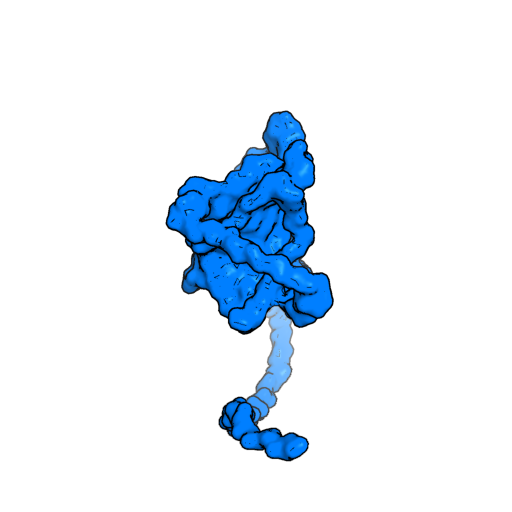86.56 72 LEU A C 1
ATOM 598 O O . LEU A 1 72 ? 4.104 -2.647 17.033 1.00 86.56 72 LEU A O 1
ATOM 602 N N . GLU A 1 73 ? 4.426 -4.860 16.671 1.00 72.75 73 GLU A N 1
ATOM 603 C CA . GLU A 1 73 ? 5.633 -4.730 15.859 1.00 72.75 73 GLU A CA 1
ATOM 604 C C . GLU A 1 73 ? 5.299 -4.099 14.504 1.00 72.75 73 GLU A C 1
ATOM 606 O O . GLU A 1 73 ? 4.577 -4.671 13.686 1.00 72.75 73 GLU A O 1
ATOM 611 N N . THR A 1 74 ? 5.865 -2.924 14.234 1.00 66.00 74 THR A N 1
ATOM 612 C CA . THR A 1 74 ? 5.852 -2.346 12.891 1.00 66.00 74 THR A CA 1
ATOM 613 C C . THR A 1 74 ? 6.922 -3.053 12.062 1.00 66.00 74 THR A C 1
ATOM 615 O O . THR A 1 74 ? 8.113 -2.759 12.200 1.00 66.00 74 THR A O 1
ATOM 618 N N . GLN A 1 75 ? 6.534 -3.991 11.195 1.00 67.06 75 GLN A N 1
ATOM 619 C CA . GLN A 1 75 ? 7.476 -4.520 10.211 1.00 67.06 75 GLN A CA 1
ATOM 620 C C . GLN A 1 75 ? 7.836 -3.384 9.254 1.00 67.06 75 GLN A C 1
ATOM 622 O O . GLN A 1 75 ? 6.998 -2.951 8.468 1.00 67.06 75 GLN A O 1
ATOM 627 N N . LYS A 1 76 ? 9.075 -2.883 9.339 1.00 63.56 76 LYS A N 1
ATOM 628 C CA . LYS A 1 76 ? 9.560 -1.816 8.461 1.00 63.56 76 LYS A CA 1
ATOM 629 C C . LYS A 1 76 ? 9.501 -2.312 7.021 1.00 63.56 76 LYS A C 1
ATOM 631 O O . LYS A 1 76 ? 10.294 -3.152 6.608 1.00 63.56 76 LYS A O 1
ATOM 636 N N . THR A 1 77 ? 8.504 -1.830 6.299 1.00 69.56 77 THR A N 1
ATOM 637 C CA . THR A 1 77 ? 8.054 -2.461 5.064 1.00 69.56 77 THR A CA 1
ATOM 638 C C . THR A 1 77 ? 8.919 -2.069 3.877 1.00 69.56 77 THR A C 1
ATOM 640 O O . THR A 1 77 ? 9.279 -2.920 3.069 1.00 69.56 77 THR A O 1
ATOM 643 N N . ILE A 1 78 ? 9.270 -0.783 3.809 1.00 78.50 78 ILE A N 1
ATOM 644 C CA . ILE A 1 78 ? 10.095 -0.195 2.759 1.00 78.50 78 ILE A CA 1
ATOM 645 C C . ILE A 1 78 ? 11.503 0.075 3.306 1.00 78.50 78 ILE A C 1
ATOM 647 O O . ILE A 1 78 ? 11.698 0.779 4.303 1.00 78.50 78 ILE A O 1
ATOM 651 N N . GLU A 1 79 ? 12.503 -0.456 2.612 1.00 84.06 79 GLU A N 1
ATOM 652 C CA . GLU A 1 79 ? 13.918 -0.159 2.807 1.00 84.06 79 GLU A CA 1
ATOM 653 C C . GLU A 1 79 ? 14.450 0.700 1.654 1.00 84.06 79 GLU A C 1
ATOM 655 O O . GLU A 1 79 ? 14.043 0.550 0.500 1.00 84.06 79 GLU A O 1
ATOM 660 N N . LYS A 1 80 ? 15.403 1.596 1.939 1.00 72.56 80 LYS A N 1
ATOM 661 C CA . LYS A 1 80 ? 16.109 2.332 0.884 1.00 72.56 80 LYS A CA 1
ATOM 662 C C . LYS A 1 80 ? 17.117 1.405 0.208 1.00 72.56 80 LYS A C 1
ATOM 664 O O . LYS A 1 80 ? 18.246 1.285 0.670 1.00 72.56 80 LYS A O 1
ATOM 669 N N . ASN A 1 81 ? 16.709 0.773 -0.887 1.00 69.88 81 ASN A N 1
ATOM 670 C CA . ASN A 1 81 ? 17.627 0.093 -1.794 1.00 69.88 81 ASN A CA 1
ATOM 671 C C . ASN A 1 81 ? 18.115 1.098 -2.853 1.00 69.88 81 ASN A C 1
ATOM 673 O O . ASN A 1 81 ? 17.323 1.546 -3.677 1.00 69.88 81 ASN A O 1
ATOM 677 N N . GLU A 1 82 ? 19.397 1.461 -2.841 1.00 64.12 82 GLU A N 1
ATOM 678 C CA . GLU A 1 82 ? 19.956 2.442 -3.780 1.00 64.12 82 GLU A CA 1
ATOM 679 C C . GLU A 1 82 ? 20.149 1.927 -5.218 1.00 64.12 82 GLU A C 1
ATOM 681 O O . GLU A 1 82 ? 20.622 2.687 -6.068 1.00 64.12 82 GLU A O 1
ATOM 686 N N . ASP A 1 83 ? 19.839 0.661 -5.502 1.00 72.25 83 ASP A N 1
ATOM 687 C CA . ASP A 1 83 ? 20.063 0.063 -6.817 1.00 72.25 83 ASP A CA 1
ATOM 688 C C . ASP A 1 83 ? 19.088 0.581 -7.877 1.00 72.25 83 ASP A C 1
ATOM 690 O O . ASP A 1 83 ? 19.416 0.547 -9.058 1.00 72.25 83 ASP A O 1
ATOM 694 N N . LEU A 1 84 ? 17.921 1.107 -7.497 1.00 73.19 84 LEU A N 1
ATOM 695 C CA . LEU A 1 84 ? 16.958 1.666 -8.445 1.00 73.19 84 LEU A CA 1
ATOM 696 C C . LEU A 1 84 ? 17.113 3.188 -8.566 1.00 73.19 84 LEU A C 1
ATOM 698 O O . LEU A 1 84 ? 17.035 3.924 -7.584 1.00 73.19 84 LEU A O 1
ATOM 702 N N . ILE A 1 85 ? 17.288 3.660 -9.802 1.00 70.12 85 ILE A N 1
ATOM 703 C CA . ILE A 1 85 ? 17.311 5.076 -10.181 1.00 70.12 85 ILE A CA 1
ATOM 704 C C . ILE A 1 85 ? 16.139 5.336 -11.132 1.00 70.12 85 ILE A C 1
ATOM 706 O O . ILE A 1 85 ? 16.009 4.664 -12.156 1.00 70.12 85 ILE A O 1
ATOM 710 N N . ILE A 1 86 ? 15.314 6.338 -10.828 1.00 68.75 86 ILE A N 1
ATOM 711 C CA . ILE A 1 86 ? 14.326 6.886 -11.766 1.00 68.75 86 ILE A CA 1
ATOM 712 C C . ILE A 1 86 ? 14.910 8.164 -12.367 1.00 68.75 86 ILE A C 1
ATOM 714 O O . ILE A 1 86 ? 15.390 9.030 -11.636 1.00 68.75 86 ILE A O 1
ATOM 718 N N . ASP A 1 87 ? 14.861 8.298 -13.689 1.00 65.56 87 ASP A N 1
ATOM 719 C CA . ASP A 1 87 ? 15.172 9.544 -14.384 1.00 65.56 87 ASP A CA 1
ATOM 720 C C . ASP A 1 87 ? 14.142 9.842 -15.491 1.00 65.56 87 ASP A C 1
ATOM 722 O O . ASP A 1 87 ? 13.158 9.127 -15.679 1.00 65.56 87 ASP A O 1
ATOM 726 N N . LYS A 1 88 ? 14.359 10.919 -16.255 1.00 60.97 88 LYS A N 1
ATOM 727 C CA . LYS A 1 88 ? 13.458 11.327 -17.351 1.00 60.97 88 LYS A CA 1
ATOM 728 C C . LYS A 1 88 ? 13.411 10.345 -18.534 1.00 60.97 88 LYS A C 1
ATOM 730 O O . LYS A 1 88 ? 12.579 10.524 -19.421 1.00 60.97 88 LYS A O 1
ATOM 735 N N . LYS A 1 89 ? 14.317 9.364 -18.601 1.00 60.38 89 LYS A N 1
ATOM 736 C CA . LYS A 1 89 ? 14.390 8.346 -19.661 1.00 60.38 89 LYS A CA 1
ATOM 737 C C . LYS A 1 89 ? 13.691 7.057 -19.239 1.00 60.38 89 LYS A C 1
ATOM 739 O O . LYS A 1 89 ? 13.105 6.392 -20.091 1.00 60.38 89 LYS A O 1
ATOM 744 N N . GLY A 1 90 ? 13.730 6.709 -17.955 1.00 66.44 90 GLY A N 1
ATOM 745 C CA . GLY A 1 90 ? 13.092 5.499 -17.458 1.00 66.44 90 GLY A CA 1
ATOM 746 C C . GLY A 1 90 ? 13.470 5.139 -16.029 1.00 66.44 90 GLY A C 1
ATOM 747 O O . GLY A 1 90 ? 13.980 5.951 -15.260 1.00 66.44 90 GLY A O 1
ATOM 748 N N . ILE A 1 91 ? 13.249 3.868 -15.706 1.00 70.69 91 ILE A N 1
ATOM 749 C CA . ILE A 1 91 ? 13.869 3.235 -14.543 1.00 70.69 91 ILE A CA 1
ATOM 750 C C . ILE A 1 91 ? 15.140 2.524 -14.995 1.00 70.69 91 ILE A C 1
ATOM 752 O O . ILE A 1 91 ? 15.103 1.725 -15.933 1.00 70.69 91 ILE A O 1
ATOM 756 N N . THR A 1 92 ? 16.237 2.820 -14.303 1.00 69.75 92 THR A N 1
ATOM 757 C CA . THR A 1 92 ? 17.558 2.202 -14.450 1.00 69.75 92 THR A CA 1
ATOM 758 C C . THR A 1 92 ? 17.883 1.440 -13.170 1.00 69.75 92 THR A C 1
ATOM 760 O O . THR A 1 92 ? 17.708 1.985 -12.080 1.00 69.75 92 THR A O 1
ATOM 763 N N . ILE A 1 93 ? 18.390 0.210 -13.276 1.00 67.75 93 ILE A N 1
ATOM 764 C CA . ILE A 1 93 ? 18.896 -0.538 -12.114 1.00 67.75 93 ILE A CA 1
ATOM 765 C C . ILE A 1 93 ? 20.427 -0.588 -12.164 1.00 67.75 93 ILE A C 1
ATOM 767 O O . ILE A 1 93 ? 20.993 -1.133 -13.116 1.00 67.75 93 ILE A O 1
ATOM 771 N N . LYS A 1 94 ? 21.098 -0.025 -11.150 1.00 65.06 94 LYS A N 1
ATOM 772 C CA . LYS A 1 94 ? 22.559 -0.054 -10.974 1.00 65.06 94 LYS A CA 1
ATOM 773 C C . LYS A 1 94 ? 23.080 -1.488 -11.108 1.00 65.06 94 LYS A C 1
ATOM 775 O O . LYS A 1 94 ? 22.456 -2.441 -10.654 1.00 65.06 94 LYS A O 1
ATOM 780 N N . GLY A 1 95 ? 24.235 -1.640 -11.753 1.00 57.56 95 GLY A N 1
ATOM 781 C CA . GLY A 1 95 ? 24.816 -2.957 -12.034 1.00 57.56 95 GLY A CA 1
ATOM 782 C C . GLY A 1 95 ? 24.142 -3.726 -13.179 1.00 57.56 95 GLY A C 1
ATOM 783 O O . GLY A 1 95 ? 24.570 -4.835 -13.484 1.00 57.56 95 GLY A O 1
ATOM 784 N N . THR A 1 96 ? 23.137 -3.151 -13.849 1.00 56.22 96 THR A N 1
ATOM 785 C CA . THR A 1 96 ? 22.518 -3.730 -15.049 1.00 56.22 96 THR A CA 1
ATOM 786 C C . THR A 1 96 ? 22.448 -2.702 -16.182 1.00 56.22 96 THR A C 1
ATOM 788 O O . THR A 1 96 ? 22.246 -1.515 -15.936 1.00 56.22 96 THR A O 1
ATOM 791 N N . ASN A 1 97 ? 22.523 -3.153 -17.438 1.00 52.06 97 ASN A N 1
ATOM 792 C CA . ASN A 1 97 ? 22.255 -2.307 -18.614 1.00 52.06 97 ASN A CA 1
ATOM 793 C C . ASN A 1 97 ? 20.741 -2.163 -18.894 1.00 52.06 97 ASN A C 1
ATOM 795 O O . ASN A 1 97 ? 20.334 -1.856 -20.013 1.00 52.06 97 ASN A O 1
ATOM 799 N N . LEU A 1 98 ? 19.884 -2.435 -17.902 1.00 54.50 98 LEU A N 1
ATOM 800 C CA . LEU A 1 98 ? 18.436 -2.434 -18.069 1.00 54.50 98 LEU A CA 1
ATOM 801 C C . LEU A 1 98 ? 17.878 -1.032 -17.835 1.00 54.50 98 LEU A C 1
ATOM 803 O O . LEU A 1 98 ? 17.833 -0.546 -16.704 1.00 54.50 98 LEU A O 1
ATOM 807 N N . VAL A 1 99 ? 17.391 -0.426 -18.916 1.00 53.09 99 VAL A N 1
ATOM 808 C CA . VAL A 1 99 ? 16.520 0.749 -18.866 1.00 53.09 99 VAL A CA 1
ATOM 809 C C . VAL A 1 99 ? 15.135 0.331 -19.330 1.00 53.09 99 VAL A C 1
ATOM 811 O O . VAL A 1 99 ? 14.955 -0.179 -20.438 1.00 53.09 99 VAL A O 1
ATOM 814 N N . SER A 1 100 ? 14.132 0.560 -18.487 1.00 58.47 100 SER A N 1
ATOM 815 C CA . SER A 1 100 ? 12.740 0.446 -18.907 1.00 58.47 100 SER A CA 1
ATOM 816 C C . SER A 1 100 ? 12.124 1.815 -19.114 1.00 58.47 100 SER A C 1
ATOM 818 O O . SER A 1 100 ? 12.043 2.631 -18.193 1.00 58.47 100 SER A O 1
ATOM 820 N N . GLU A 1 101 ? 11.597 2.021 -20.317 1.00 55.38 101 GLU A N 1
ATOM 821 C CA . GLU A 1 101 ? 10.627 3.071 -20.582 1.00 55.38 101 GLU A CA 1
ATOM 822 C C . GLU A 1 101 ? 9.306 2.707 -19.888 1.00 55.38 101 GLU A C 1
ATOM 824 O O . GLU A 1 101 ? 8.421 2.089 -20.486 1.00 55.38 101 GLU A O 1
ATOM 829 N N . ILE A 1 102 ? 9.134 3.122 -18.627 1.00 57.38 102 ILE A N 1
ATOM 830 C CA . ILE A 1 102 ? 7.847 3.026 -17.915 1.00 57.38 102 ILE A CA 1
ATOM 831 C C . ILE A 1 102 ? 6.888 4.099 -18.448 1.00 57.38 102 ILE A C 1
ATOM 833 O O . ILE A 1 102 ? 6.472 5.011 -17.751 1.00 57.38 102 ILE A O 1
ATOM 837 N N . GLY A 1 103 ? 6.580 4.045 -19.746 1.00 49.28 103 GLY A N 1
ATOM 838 C CA . GLY A 1 103 ? 5.669 4.973 -20.423 1.00 49.28 103 GLY A CA 1
ATOM 839 C C . GLY A 1 103 ? 6.025 6.465 -20.327 1.00 49.28 103 GLY A C 1
ATOM 840 O O . GLY A 1 103 ? 5.200 7.279 -20.727 1.00 49.28 103 GLY A O 1
ATOM 841 N N . LEU A 1 104 ? 7.217 6.833 -19.832 1.00 51.78 104 LEU A N 1
ATOM 842 C CA . LEU A 1 104 ? 7.609 8.229 -19.576 1.00 51.78 104 LEU A CA 1
ATOM 843 C C . LEU A 1 104 ? 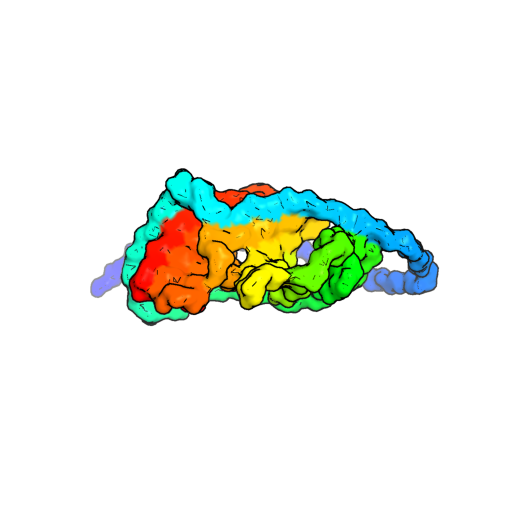7.643 9.080 -20.855 1.00 51.78 104 LEU A C 1
ATOM 845 O O . LEU A 1 104 ? 7.448 10.296 -20.812 1.00 51.78 104 LEU A O 1
ATOM 849 N N . LYS A 1 105 ? 7.814 8.436 -22.018 1.00 40.97 105 LYS A N 1
ATOM 850 C CA . LYS A 1 105 ? 7.520 9.030 -23.325 1.00 40.97 105 LYS A CA 1
ATOM 851 C C . LYS A 1 105 ? 6.014 9.284 -23.471 1.00 40.97 105 LYS A C 1
ATOM 853 O O . LYS A 1 105 ? 5.311 8.473 -24.067 1.00 40.97 105 LYS A O 1
ATOM 858 N N . ASN A 1 106 ? 5.564 10.420 -22.924 1.00 42.56 106 ASN A N 1
ATOM 859 C CA . ASN A 1 106 ? 4.528 11.350 -23.429 1.00 42.56 106 ASN A CA 1
ATOM 860 C C . ASN A 1 106 ? 3.726 12.049 -22.312 1.00 42.56 106 ASN A C 1
ATOM 862 O O . ASN A 1 106 ? 2.975 12.983 -22.595 1.00 42.56 106 ASN A O 1
ATOM 866 N N . SER A 1 107 ? 3.885 11.662 -21.046 1.00 53.91 107 SER A N 1
ATOM 867 C CA . SER A 1 107 ? 3.152 12.266 -19.929 1.00 53.91 107 SER A CA 1
ATOM 868 C C . SER A 1 107 ? 3.815 13.549 -19.415 1.00 53.91 107 SER A C 1
ATOM 870 O O . SER A 1 107 ? 4.541 13.523 -18.425 1.00 53.91 107 SER A O 1
ATOM 872 N N . LYS A 1 108 ? 3.519 14.696 -20.045 1.00 58.84 108 LYS A N 1
ATOM 873 C CA . LYS A 1 108 ? 3.969 16.029 -19.577 1.00 58.84 108 LYS A CA 1
ATOM 874 C C . LYS A 1 108 ? 3.577 16.358 -18.127 1.00 58.84 108 LYS A C 1
ATOM 876 O O . LYS A 1 108 ? 4.208 17.219 -17.526 1.00 58.84 108 LYS A O 1
ATOM 881 N N . ASN A 1 109 ? 2.560 15.677 -17.596 1.00 65.81 109 ASN A N 1
ATOM 882 C CA . ASN A 1 109 ? 1.957 15.937 -16.290 1.00 65.81 109 ASN A CA 1
ATOM 883 C C . ASN A 1 109 ? 2.106 14.753 -15.312 1.00 65.81 109 ASN A C 1
ATOM 885 O O . ASN A 1 109 ? 1.295 14.639 -14.396 1.00 65.81 109 ASN A O 1
ATOM 889 N N . LYS A 1 110 ? 3.062 13.835 -15.527 1.00 71.31 110 LYS A N 1
ATOM 890 C CA . LYS A 1 110 ? 3.357 12.750 -14.575 1.00 71.31 110 LYS A CA 1
ATOM 891 C C . LYS A 1 110 ? 4.815 12.769 -14.147 1.00 71.31 110 LYS A C 1
ATOM 893 O O . LYS A 1 110 ? 5.705 12.878 -14.989 1.00 71.31 110 LYS A O 1
ATOM 898 N N . GLU A 1 111 ? 5.029 12.590 -12.856 1.00 73.44 111 GLU A N 1
ATOM 899 C CA . GLU A 1 111 ? 6.328 12.475 -12.207 1.00 73.44 111 GLU A CA 1
ATOM 900 C C . GLU A 1 111 ? 6.346 11.197 -11.365 1.00 73.44 111 GLU A C 1
ATOM 902 O O . GLU A 1 111 ? 5.332 10.820 -10.780 1.00 73.44 111 GLU A O 1
ATOM 907 N N . PHE A 1 112 ? 7.483 10.505 -11.338 1.00 78.50 112 PHE A N 1
ATOM 908 C CA . PHE A 1 112 ? 7.631 9.249 -10.610 1.00 78.50 112 PHE A CA 1
ATOM 909 C C . PHE A 1 112 ? 8.680 9.411 -9.518 1.00 78.50 112 PHE A C 1
ATOM 911 O O . PHE A 1 112 ? 9.817 9.785 -9.809 1.00 78.50 112 PHE A O 1
ATOM 918 N N . GLU A 1 113 ? 8.309 9.096 -8.282 1.00 79.56 113 GLU A N 1
ATOM 919 C CA . GLU A 1 113 ? 9.218 9.099 -7.137 1.00 79.56 113 GLU A CA 1
ATOM 920 C C . GLU A 1 113 ? 9.560 7.666 -6.735 1.00 79.56 113 GLU A C 1
ATOM 922 O O . GLU A 1 113 ? 8.721 6.766 -6.809 1.00 79.56 113 GLU A O 1
ATOM 927 N N . TYR A 1 114 ? 10.797 7.447 -6.295 1.00 83.38 114 TYR A N 1
ATOM 928 C CA . TYR A 1 114 ? 11.220 6.172 -5.737 1.00 83.38 114 TYR A CA 1
ATOM 929 C C . TYR A 1 114 ? 11.082 6.187 -4.217 1.00 83.38 114 TYR A C 1
ATOM 931 O O . TYR A 1 114 ? 11.814 6.902 -3.534 1.00 83.38 114 TYR A O 1
ATOM 939 N N . LEU A 1 115 ? 10.171 5.367 -3.697 1.00 83.06 115 LEU A N 1
ATOM 940 C CA . LEU A 1 115 ? 9.876 5.298 -2.265 1.00 83.06 115 LEU A CA 1
ATOM 941 C C . LEU A 1 115 ? 10.810 4.300 -1.557 1.00 83.06 115 LEU A C 1
ATOM 943 O O . LEU A 1 115 ? 11.245 4.530 -0.428 1.00 83.06 115 LEU A O 1
ATOM 947 N N . GLY A 1 116 ? 11.183 3.217 -2.247 1.00 86.31 116 GLY A N 1
ATOM 948 C CA . GLY A 1 116 ? 12.140 2.219 -1.770 1.00 86.31 116 GLY A CA 1
ATOM 949 C C . GLY A 1 116 ? 11.808 0.804 -2.244 1.00 86.31 116 GLY A C 1
ATOM 950 O O . GLY A 1 116 ? 11.246 0.599 -3.316 1.00 86.31 116 GLY A O 1
ATOM 951 N N . TYR A 1 117 ? 12.162 -0.198 -1.452 1.00 86.62 117 TYR A N 1
ATOM 952 C CA . TYR A 1 117 ? 12.075 -1.608 -1.818 1.00 86.62 117 TYR A CA 1
ATOM 953 C C . TYR A 1 117 ? 11.527 -2.448 -0.663 1.00 86.62 117 TYR A C 1
ATOM 955 O O . TYR A 1 117 ? 11.876 -2.215 0.489 1.00 86.62 117 TYR A O 1
ATOM 963 N N . TYR A 1 118 ? 10.688 -3.431 -0.984 1.00 87.81 118 TYR A N 1
ATOM 964 C CA . TYR A 1 118 ? 10.080 -4.382 -0.056 1.00 87.81 118 TYR A CA 1
ATOM 965 C C . TYR A 1 118 ? 10.819 -5.730 -0.143 1.00 87.81 118 TYR A C 1
ATOM 967 O O . TYR A 1 118 ? 10.541 -6.514 -1.063 1.00 87.81 118 TYR A O 1
ATOM 975 N N . PRO A 1 119 ? 11.744 -6.051 0.787 1.00 85.00 119 PRO A N 1
ATOM 976 C CA . PRO A 1 119 ? 12.615 -7.218 0.642 1.00 85.00 119 PRO A CA 1
ATOM 977 C C . PRO A 1 119 ? 11.869 -8.550 0.703 1.00 85.00 119 PRO A C 1
ATOM 979 O O . PRO A 1 119 ? 12.230 -9.486 -0.006 1.00 85.00 119 PRO A O 1
ATOM 982 N N . SER A 1 120 ? 10.804 -8.635 1.506 1.00 85.69 120 SER A N 1
ATOM 983 C CA . SER A 1 120 ? 10.030 -9.868 1.689 1.00 85.69 120 SER A CA 1
ATOM 984 C C . SER A 1 120 ? 9.209 -10.278 0.463 1.00 85.69 120 SER A C 1
ATOM 986 O O . SER A 1 120 ? 8.916 -11.462 0.305 1.00 85.69 120 SER A O 1
ATOM 988 N N . LEU A 1 121 ? 8.865 -9.326 -0.415 1.00 86.00 121 LEU A N 1
ATOM 989 C CA . LEU A 1 121 ? 8.160 -9.585 -1.675 1.00 86.00 121 LEU A CA 1
ATOM 990 C C . LEU A 1 121 ? 9.062 -9.481 -2.913 1.00 86.00 121 LEU A C 1
ATOM 992 O O . LEU A 1 121 ? 8.637 -9.883 -3.995 1.00 86.00 121 LEU A O 1
ATOM 996 N N . ASN A 1 122 ? 10.285 -8.952 -2.788 1.00 86.38 122 ASN A N 1
ATOM 997 C CA . ASN A 1 122 ? 11.151 -8.610 -3.922 1.00 86.38 122 ASN A CA 1
ATOM 998 C C . ASN A 1 122 ? 10.443 -7.651 -4.909 1.00 86.38 122 ASN A C 1
ATOM 1000 O O . ASN A 1 122 ? 10.350 -7.904 -6.113 1.00 86.38 122 ASN A O 1
ATOM 1004 N N . LEU A 1 123 ? 9.904 -6.548 -4.374 1.00 87.62 123 LEU A N 1
ATOM 1005 C CA . LEU A 1 123 ? 9.193 -5.509 -5.129 1.00 87.62 123 LEU A CA 1
ATOM 1006 C C . LEU A 1 123 ? 9.768 -4.123 -4.841 1.00 87.62 123 LEU A C 1
ATOM 1008 O O . LEU A 1 123 ? 10.039 -3.798 -3.689 1.00 87.62 123 LEU A O 1
ATOM 1012 N N . TYR A 1 124 ? 9.870 -3.279 -5.863 1.00 87.31 124 TYR A N 1
ATOM 1013 C CA . TYR A 1 124 ? 10.171 -1.857 -5.683 1.00 87.31 124 TYR A CA 1
ATOM 1014 C C . TYR A 1 124 ? 8.882 -1.041 -5.558 1.00 87.31 124 TYR A C 1
ATOM 1016 O O . TYR A 1 124 ? 7.865 -1.380 -6.167 1.00 87.31 124 TYR A O 1
ATOM 1024 N N . ALA A 1 125 ? 8.959 0.022 -4.767 1.00 88.12 125 ALA A N 1
ATOM 1025 C CA . ALA A 1 125 ? 7.902 0.955 -4.417 1.00 88.12 125 ALA A CA 1
ATOM 1026 C C . ALA A 1 125 ? 8.116 2.286 -5.143 1.00 88.12 125 ALA A C 1
ATOM 1028 O O . ALA A 1 125 ? 9.192 2.885 -5.048 1.00 88.12 125 ALA A O 1
ATOM 1029 N N . LEU A 1 126 ? 7.094 2.751 -5.853 1.00 86.19 126 LEU A N 1
ATOM 1030 C CA . LEU A 1 126 ? 7.109 4.005 -6.601 1.00 86.19 126 LEU A CA 1
ATOM 1031 C C . LEU A 1 126 ? 5.803 4.763 -6.329 1.00 86.19 126 LEU A C 1
ATOM 1033 O O . LEU A 1 126 ? 4.762 4.122 -6.183 1.00 86.19 126 LEU A O 1
ATOM 1037 N N . SER A 1 127 ? 5.824 6.094 -6.354 1.00 82.44 127 SER A N 1
ATOM 1038 C CA . SER A 1 127 ? 4.602 6.883 -6.572 1.00 82.44 127 SER A CA 1
ATOM 1039 C C . SER A 1 127 ? 4.536 7.348 -8.029 1.00 82.44 127 SER A C 1
ATOM 1041 O O . SER A 1 127 ? 5.559 7.681 -8.628 1.00 82.44 127 SER A O 1
ATOM 1043 N N . GLU A 1 128 ? 3.341 7.346 -8.622 1.00 81.56 128 GLU A N 1
ATOM 1044 C CA . GLU A 1 128 ? 3.023 8.096 -9.842 1.00 81.56 128 GLU A CA 1
ATOM 1045 C C . GLU A 1 128 ? 2.239 9.337 -9.412 1.00 81.56 128 GLU A C 1
ATOM 1047 O O . GLU A 1 128 ? 1.034 9.276 -9.169 1.00 81.56 128 GLU A O 1
ATOM 1052 N N . ASN A 1 129 ? 2.938 10.464 -9.305 1.00 78.81 129 ASN A N 1
ATOM 1053 C CA . ASN A 1 129 ? 2.330 11.762 -9.057 1.00 78.81 129 ASN A CA 1
ATOM 1054 C C . ASN A 1 129 ? 1.849 12.342 -10.388 1.00 78.81 129 ASN A C 1
ATOM 1056 O O . ASN A 1 129 ? 2.569 12.303 -11.389 1.00 78.81 129 ASN A O 1
ATOM 1060 N N . SER A 1 130 ? 0.640 12.897 -10.429 1.00 76.81 130 SER A N 1
ATOM 1061 C CA . SER A 1 130 ? 0.113 13.520 -11.642 1.00 76.81 130 SER A CA 1
ATOM 1062 C C . SER A 1 130 ? -0.751 14.740 -11.368 1.00 76.81 130 SER A C 1
ATOM 1064 O O . SER A 1 130 ? -1.396 14.831 -10.327 1.00 76.81 130 SER A O 1
ATOM 1066 N N . THR A 1 131 ? -0.764 15.681 -12.314 1.00 69.44 131 THR A N 1
ATOM 1067 C CA . THR A 1 131 ? -1.562 16.909 -12.212 1.00 69.44 131 THR A CA 1
ATOM 1068 C C . THR A 1 131 ? -2.573 17.038 -13.347 1.00 69.44 131 THR A C 1
ATOM 1070 O O . THR A 1 131 ? -2.241 16.940 -14.534 1.00 69.44 131 THR A O 1
ATOM 1073 N N . SER A 1 132 ? -3.826 17.298 -12.975 1.00 69.31 132 SER A N 1
ATOM 1074 C CA . SER A 1 132 ? -4.916 17.605 -13.904 1.00 69.31 132 SER A CA 1
ATOM 1075 C C . SER A 1 132 ? -5.796 18.690 -13.299 1.00 69.31 132 SER A C 1
ATOM 1077 O O . SER A 1 132 ? -6.169 18.594 -12.138 1.00 69.31 132 SER A O 1
ATOM 1079 N N . GLU A 1 133 ? -6.093 19.741 -14.065 1.00 68.69 133 GLU A N 1
ATOM 1080 C CA . GLU A 1 133 ? -7.019 20.824 -13.673 1.00 68.69 133 GLU A CA 1
ATOM 1081 C C . GLU A 1 133 ? -6.690 21.530 -12.333 1.00 68.69 133 GLU A C 1
ATOM 1083 O O . GLU A 1 133 ? -7.537 22.178 -11.730 1.00 68.69 133 GLU A O 1
ATOM 1088 N N . GLY A 1 134 ? -5.430 21.456 -11.884 1.00 60.91 134 GLY A N 1
ATOM 1089 C CA . GLY A 1 134 ? -4.966 22.014 -10.605 1.00 60.91 134 GLY A CA 1
ATOM 1090 C C . GLY A 1 134 ? -5.048 21.045 -9.419 1.00 60.91 134 GLY A C 1
ATOM 1091 O O . GLY A 1 134 ? -4.522 21.356 -8.353 1.00 60.91 134 GLY A O 1
ATOM 1092 N N . LEU A 1 135 ? -5.635 19.863 -9.613 1.00 61.31 135 LEU A N 1
ATOM 1093 C CA . LEU A 1 135 ? -5.631 18.757 -8.659 1.00 61.31 135 LEU A CA 1
ATOM 1094 C C . LEU A 1 135 ? -4.346 17.932 -8.799 1.00 61.31 135 LEU A C 1
ATOM 1096 O O . LEU A 1 135 ? -3.788 17.804 -9.895 1.00 61.31 135 LEU A O 1
ATOM 1100 N N . SER A 1 136 ? -3.884 17.375 -7.678 1.00 63.19 136 SER A N 1
ATOM 1101 C CA . SER A 1 136 ? -2.699 16.519 -7.598 1.00 63.19 136 SER A CA 1
ATOM 1102 C C . SER A 1 136 ? -3.100 15.132 -7.116 1.00 63.19 136 SER A C 1
ATOM 1104 O O . SER A 1 136 ? -3.562 14.974 -5.989 1.00 63.19 136 SER A O 1
ATOM 1106 N N . PHE A 1 137 ? -2.864 14.130 -7.953 1.00 70.31 137 PHE A N 1
ATOM 1107 C CA . PHE A 1 137 ? -3.139 12.724 -7.675 1.00 70.31 137 PHE A CA 1
ATOM 1108 C C . PHE A 1 137 ? -1.820 11.997 -7.423 1.00 70.31 137 PHE A C 1
ATOM 1110 O O . PHE A 1 137 ? -0.822 12.298 -8.080 1.00 70.31 137 PHE A O 1
ATOM 1117 N N . SER A 1 138 ? -1.805 11.054 -6.484 1.00 75.94 138 SER A N 1
ATOM 1118 C CA . SER A 1 138 ? -0.618 10.262 -6.152 1.00 75.94 138 SER A CA 1
ATOM 1119 C C . SER A 1 138 ? -1.025 8.805 -5.989 1.00 75.94 138 SER A C 1
ATOM 1121 O O . SER A 1 138 ? -1.637 8.419 -4.990 1.00 75.94 138 SER A O 1
ATOM 1123 N N . ASP A 1 139 ? -0.726 8.014 -7.015 1.00 81.94 139 ASP A N 1
ATOM 1124 C CA . ASP A 1 139 ? -1.012 6.586 -7.041 1.00 81.94 139 ASP A CA 1
ATOM 1125 C C . ASP A 1 139 ? 0.217 5.777 -6.626 1.00 81.94 139 ASP A C 1
ATOM 1127 O O . ASP A 1 139 ? 1.344 6.096 -7.014 1.00 81.94 139 ASP A O 1
ATOM 1131 N N . PHE A 1 140 ? 0.005 4.674 -5.909 1.00 88.06 140 PHE A N 1
ATOM 1132 C CA . PHE A 1 140 ? 1.094 3.795 -5.492 1.00 88.06 140 PHE A CA 1
ATOM 1133 C C . PHE A 1 140 ? 1.361 2.710 -6.541 1.00 88.06 140 PHE A C 1
ATOM 1135 O O . PHE A 1 140 ? 0.434 2.111 -7.089 1.00 88.06 140 PHE A O 1
ATOM 1142 N N . ILE A 1 141 ? 2.628 2.409 -6.820 1.00 88.44 141 ILE A N 1
ATOM 1143 C CA . ILE A 1 141 ? 3.027 1.408 -7.812 1.00 88.44 141 ILE A CA 1
ATOM 1144 C C . ILE A 1 141 ? 4.028 0.414 -7.223 1.00 88.44 141 ILE A C 1
ATOM 1146 O O . ILE A 1 141 ? 5.074 0.779 -6.688 1.00 88.44 141 ILE A O 1
ATOM 1150 N N . TYR A 1 142 ? 3.734 -0.867 -7.442 1.00 89.19 142 TYR A N 1
ATOM 1151 C CA . TYR A 1 142 ? 4.652 -1.980 -7.242 1.00 89.19 142 TYR A CA 1
ATOM 1152 C C . TYR A 1 142 ? 5.311 -2.403 -8.548 1.00 89.19 142 TYR A C 1
ATOM 1154 O O . TYR A 1 142 ? 4.631 -2.709 -9.533 1.00 89.19 142 TYR A O 1
ATOM 1162 N N . LEU A 1 143 ? 6.638 -2.513 -8.530 1.00 86.62 143 LEU A N 1
ATOM 1163 C CA . LEU A 1 143 ? 7.433 -2.999 -9.651 1.00 86.62 143 LEU A CA 1
ATOM 1164 C C . LEU A 1 143 ? 8.113 -4.332 -9.316 1.00 86.62 143 LEU A C 1
ATOM 1166 O O . LEU A 1 143 ? 8.987 -4.409 -8.451 1.00 86.62 143 LEU A O 1
ATOM 1170 N N . ASN A 1 144 ? 7.742 -5.376 -10.053 1.00 86.06 144 ASN A N 1
ATOM 1171 C CA . ASN A 1 144 ? 8.367 -6.692 -10.018 1.00 86.06 144 ASN A CA 1
ATOM 1172 C C . ASN A 1 144 ? 9.280 -6.846 -11.243 1.00 86.06 144 ASN A C 1
ATOM 1174 O O . ASN A 1 144 ? 8.809 -7.085 -12.359 1.00 86.06 144 ASN A O 1
ATOM 1178 N N . LEU A 1 145 ? 10.594 -6.713 -11.039 1.00 79.12 145 LEU A N 1
ATOM 1179 C CA . LEU A 1 145 ? 11.581 -6.834 -12.119 1.00 79.12 145 LEU A CA 1
ATOM 1180 C C . LEU A 1 145 ? 11.701 -8.265 -12.660 1.00 79.12 145 LEU A C 1
ATOM 1182 O O . LEU A 1 145 ? 11.903 -8.446 -13.860 1.00 79.12 145 LEU A O 1
ATOM 1186 N N . LYS A 1 146 ? 11.555 -9.272 -11.789 1.00 81.69 146 LYS A N 1
ATOM 1187 C CA . LYS A 1 146 ? 11.690 -10.692 -12.140 1.00 81.69 146 LYS A CA 1
ATOM 1188 C C . LYS A 1 146 ? 10.595 -11.121 -13.115 1.00 81.69 146 LYS A C 1
ATOM 1190 O O . LYS A 1 146 ? 10.892 -11.676 -14.168 1.00 81.69 146 LYS A O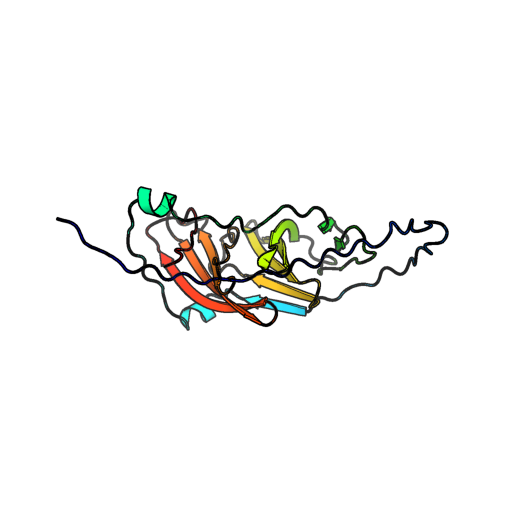 1
ATOM 1195 N N . ASP A 1 147 ? 9.349 -10.804 -12.777 1.00 81.12 147 ASP A N 1
ATOM 1196 C CA . ASP A 1 147 ? 8.176 -11.189 -13.569 1.00 81.12 147 ASP A CA 1
ATOM 1197 C C . ASP A 1 147 ? 7.794 -10.119 -14.610 1.00 81.12 147 ASP A C 1
ATOM 1199 O O . ASP A 1 147 ? 6.776 -10.244 -15.290 1.00 81.12 147 ASP A O 1
ATOM 1203 N N . LYS A 1 148 ? 8.602 -9.051 -14.733 1.00 79.56 148 LYS A N 1
ATOM 1204 C CA . LYS A 1 148 ? 8.364 -7.883 -15.599 1.00 79.56 148 LYS A CA 1
ATOM 1205 C C . LYS A 1 148 ? 6.930 -7.359 -15.468 1.00 79.56 148 LYS A C 1
ATOM 1207 O O . LYS A 1 148 ? 6.269 -7.063 -16.464 1.00 79.56 148 LYS A O 1
ATOM 1212 N N . LYS A 1 149 ? 6.465 -7.188 -14.226 1.00 84.62 149 LYS A N 1
ATOM 1213 C CA . LYS A 1 149 ? 5.124 -6.679 -13.905 1.00 84.62 149 LYS A CA 1
ATOM 1214 C C . LYS A 1 149 ? 5.180 -5.338 -13.171 1.00 84.62 149 LYS A C 1
ATOM 1216 O O . LYS A 1 149 ? 5.940 -5.178 -12.222 1.00 84.62 149 LYS A O 1
ATOM 1221 N N . LEU A 1 150 ? 4.323 -4.411 -13.582 1.00 87.38 150 LEU A N 1
ATOM 1222 C CA . LEU A 1 150 ? 3.991 -3.174 -12.883 1.00 87.38 150 LEU A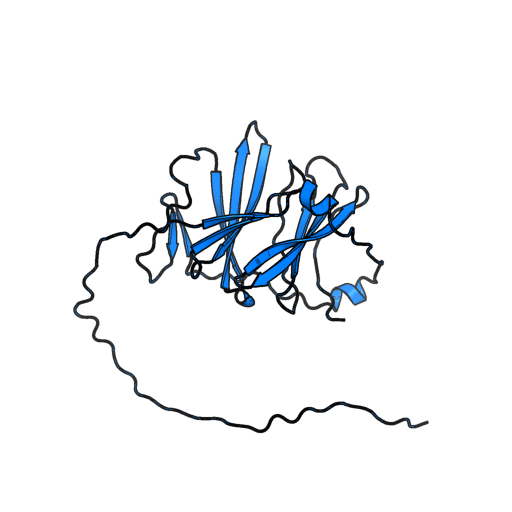 CA 1
ATOM 1223 C C . LEU A 1 150 ? 2.534 -3.276 -12.421 1.00 87.38 150 LEU A C 1
ATOM 1225 O O . LEU A 1 150 ? 1.642 -3.456 -13.247 1.00 87.38 150 LEU A O 1
ATOM 1229 N N . THR A 1 151 ? 2.292 -3.177 -11.115 1.00 90.19 151 THR A N 1
ATOM 1230 C CA . THR A 1 151 ? 0.939 -3.191 -10.534 1.00 90.19 151 THR A CA 1
ATOM 1231 C C . THR A 1 151 ? 0.664 -1.846 -9.879 1.00 90.19 151 THR A C 1
ATOM 1233 O O . THR A 1 151 ? 1.404 -1.443 -8.984 1.00 90.19 151 THR A O 1
ATOM 1236 N N . LYS A 1 152 ? -0.380 -1.152 -10.329 1.00 90.38 152 LYS A N 1
ATOM 1237 C CA . LYS A 1 152 ? -0.831 0.128 -9.782 1.00 90.38 152 LYS A CA 1
ATOM 1238 C C . LYS A 1 152 ? -1.918 -0.115 -8.733 1.00 90.38 152 LYS A C 1
ATOM 1240 O O . LYS A 1 152 ? -2.893 -0.801 -9.025 1.00 90.38 152 LYS A O 1
ATOM 1245 N N . ILE A 1 153 ? -1.762 0.440 -7.536 1.00 91.06 153 ILE A N 1
ATOM 1246 C CA . ILE A 1 153 ? -2.870 0.609 -6.594 1.00 91.06 153 ILE A CA 1
ATOM 1247 C C . ILE A 1 153 ? -3.472 1.980 -6.890 1.00 91.06 153 ILE A C 1
ATOM 1249 O O . ILE A 1 153 ? -2.781 2.995 -6.808 1.00 91.06 153 ILE A O 1
ATOM 1253 N N . VAL A 1 154 ? -4.736 1.981 -7.296 1.00 84.69 154 VAL A N 1
ATOM 1254 C CA . VAL A 1 154 ? -5.525 3.185 -7.560 1.00 84.69 154 VAL A CA 1
ATOM 1255 C C . VAL A 1 154 ? -6.146 3.649 -6.246 1.00 84.69 154 VAL A C 1
ATOM 1257 O O . VAL A 1 154 ? -6.575 2.821 -5.439 1.00 84.69 154 VAL A O 1
ATOM 1260 N N . SER A 1 155 ? -6.183 4.961 -6.007 1.00 77.31 155 SER A N 1
ATOM 1261 C CA . SER A 1 155 ? -6.907 5.499 -4.852 1.00 77.31 155 SER A CA 1
ATOM 1262 C C . SER A 1 155 ? -8.410 5.277 -5.031 1.00 77.31 155 SER A C 1
ATOM 1264 O O . SER A 1 155 ? -8.986 5.723 -6.023 1.00 77.31 155 SER A O 1
ATOM 1266 N N . SER A 1 156 ? -9.053 4.622 -4.061 1.00 73.31 156 SER A N 1
ATOM 1267 C CA . SER A 1 156 ? -10.509 4.417 -4.056 1.00 73.31 156 SER A CA 1
ATOM 1268 C C . SER A 1 156 ? -11.275 5.743 -3.998 1.00 73.31 156 SER A C 1
ATOM 1270 O O . SER A 1 156 ? -12.360 5.851 -4.559 1.00 73.31 156 SER A O 1
ATOM 1272 N N . ASN A 1 157 ? -10.682 6.753 -3.352 1.00 67.88 157 ASN A N 1
ATOM 1273 C CA . ASN A 1 157 ? -11.211 8.110 -3.265 1.00 67.88 157 ASN A CA 1
ATOM 1274 C C . ASN A 1 157 ? -10.468 8.994 -4.276 1.00 67.88 157 ASN A C 1
ATOM 1276 O O . ASN A 1 157 ? -9.242 9.120 -4.191 1.00 67.88 157 ASN A O 1
ATOM 1280 N N . SER A 1 158 ? -11.200 9.618 -5.204 1.00 57.78 158 SER A N 1
ATOM 1281 C CA . SER A 1 158 ? -10.656 10.344 -6.367 1.00 57.78 158 SER A CA 1
ATOM 1282 C C . SER A 1 158 ? -9.571 11.360 -6.018 1.00 57.78 158 SER A C 1
ATOM 1284 O O . SER A 1 158 ? -8.563 11.430 -6.709 1.00 57.78 158 SER A O 1
ATOM 1286 N N . ASP A 1 159 ? -9.750 12.103 -4.927 1.00 66.62 159 ASP A N 1
ATOM 1287 C CA . ASP A 1 159 ? -8.926 13.265 -4.572 1.00 66.62 159 ASP A CA 1
ATOM 1288 C C . ASP A 1 159 ? -8.024 13.001 -3.358 1.00 66.62 159 ASP A C 1
ATOM 1290 O O . ASP A 1 159 ? -7.851 13.852 -2.483 1.00 66.62 159 ASP A O 1
ATOM 1294 N N . SER A 1 160 ? -7.504 11.775 -3.252 1.00 70.88 160 SER A N 1
ATOM 1295 C CA . SER A 1 160 ? -6.693 11.327 -2.113 1.00 70.88 160 SER A CA 1
ATOM 1296 C C . SER A 1 160 ? -5.363 10.723 -2.565 1.00 70.88 160 SER A C 1
ATOM 1298 O O . SER A 1 160 ? -5.282 10.045 -3.588 1.00 70.88 160 SER A O 1
ATOM 1300 N N . LYS A 1 161 ? -4.311 10.947 -1.772 1.00 78.44 161 LYS A N 1
ATOM 1301 C CA . LYS A 1 161 ? -3.031 10.241 -1.898 1.00 78.44 161 LYS A CA 1
ATOM 1302 C C . LYS A 1 161 ? -3.121 8.899 -1.172 1.00 78.44 161 LYS A C 1
ATOM 1304 O O . LYS A 1 161 ? -3.647 8.840 -0.061 1.00 78.44 161 LYS A O 1
ATOM 1309 N N . ILE A 1 162 ? -2.571 7.848 -1.776 1.00 80.81 162 ILE A N 1
ATOM 1310 C CA . ILE A 1 162 ? -2.288 6.598 -1.064 1.00 80.81 162 ILE A CA 1
ATOM 1311 C C . ILE A 1 162 ? -1.048 6.803 -0.186 1.00 80.81 162 ILE A C 1
ATOM 1313 O O . ILE A 1 162 ? 0.001 7.237 -0.665 1.00 80.81 162 ILE A O 1
ATOM 1317 N N . GLU A 1 163 ? -1.169 6.490 1.101 1.00 85.06 163 GLU A N 1
ATOM 1318 C CA . GLU A 1 163 ? -0.024 6.400 2.010 1.00 85.06 163 GLU A CA 1
ATOM 1319 C C . GLU A 1 163 ? 0.651 5.021 1.927 1.00 85.06 163 GLU A C 1
ATOM 1321 O O . GLU A 1 163 ? 0.025 4.038 1.520 1.00 85.06 163 GLU A O 1
ATOM 1326 N N . ASP A 1 164 ? 1.938 4.962 2.289 1.00 83.56 164 ASP A N 1
ATOM 1327 C CA . ASP A 1 164 ? 2.816 3.798 2.096 1.00 83.56 164 ASP A CA 1
ATOM 1328 C C . ASP A 1 164 ? 2.177 2.485 2.597 1.00 83.56 164 ASP A C 1
ATOM 1330 O O . ASP A 1 164 ? 1.971 2.315 3.804 1.00 83.56 164 ASP A O 1
ATOM 1334 N N . PRO A 1 165 ? 1.884 1.514 1.709 1.00 88.62 165 PRO A N 1
ATOM 1335 C CA . PRO A 1 165 ? 1.203 0.300 2.115 1.00 88.62 165 PRO A CA 1
ATOM 1336 C C . PRO A 1 165 ? 2.041 -0.578 3.049 1.00 88.62 165 PRO A C 1
ATOM 1338 O O . PRO A 1 165 ? 3.222 -0.868 2.806 1.00 88.62 165 PRO A O 1
ATOM 1341 N N . VAL A 1 166 ? 1.380 -1.076 4.091 1.00 90.25 166 VAL A N 1
ATOM 1342 C CA . VAL A 1 166 ? 1.948 -1.917 5.145 1.00 90.25 166 VAL A CA 1
ATOM 1343 C C . VAL A 1 166 ? 1.607 -3.382 4.878 1.00 90.25 166 VAL A C 1
ATOM 1345 O O . VAL A 1 166 ? 0.443 -3.793 4.865 1.00 90.25 166 VAL A O 1
ATOM 1348 N N . ILE A 1 167 ? 2.637 -4.200 4.690 1.00 89.88 167 ILE A N 1
ATOM 1349 C CA . ILE A 1 167 ? 2.529 -5.637 4.452 1.00 89.88 167 ILE A CA 1
ATOM 1350 C C . ILE A 1 167 ? 2.369 -6.342 5.799 1.00 89.88 167 ILE A C 1
ATOM 1352 O O . ILE A 1 167 ? 3.039 -6.026 6.778 1.00 89.88 167 ILE A O 1
ATOM 1356 N N . SER A 1 168 ? 1.464 -7.312 5.827 1.00 90.50 168 SER A N 1
ATOM 1357 C CA . SER A 1 168 ? 1.266 -8.222 6.954 1.00 90.50 168 SER A CA 1
ATOM 1358 C C . SER A 1 168 ? 2.495 -9.087 7.236 1.00 90.50 168 SER A C 1
ATOM 1360 O O . SER A 1 168 ? 3.214 -9.502 6.331 1.00 90.50 168 SER A O 1
ATOM 1362 N N . ILE A 1 169 ? 2.665 -9.481 8.496 1.00 87.00 169 ILE A N 1
ATOM 1363 C CA . ILE A 1 169 ? 3.858 -10.200 8.981 1.00 87.00 169 ILE A CA 1
ATOM 1364 C C . ILE A 1 169 ? 4.058 -11.575 8.302 1.00 87.00 169 ILE A C 1
ATOM 1366 O O . ILE A 1 169 ? 5.165 -12.108 8.242 1.00 87.00 169 ILE A O 1
ATOM 1370 N N . LYS A 1 170 ? 2.994 -12.141 7.714 1.00 88.50 170 LYS A N 1
ATOM 1371 C CA . LYS A 1 170 ? 3.011 -13.401 6.944 1.00 88.50 170 LYS A CA 1
ATOM 1372 C C . LYS A 1 170 ? 3.084 -13.189 5.419 1.00 88.50 170 LYS A C 1
ATOM 1374 O O . LYS A 1 170 ? 2.975 -14.160 4.675 1.00 88.50 170 LYS A O 1
ATOM 1379 N N . ASN A 1 171 ? 3.277 -11.951 4.952 1.00 89.12 171 ASN A N 1
ATOM 1380 C CA . ASN A 1 171 ? 3.369 -11.537 3.542 1.00 89.12 171 ASN A CA 1
ATOM 1381 C C . ASN A 1 171 ? 2.182 -11.975 2.655 1.00 89.12 171 ASN A C 1
ATOM 1383 O O . ASN A 1 171 ? 2.329 -12.129 1.445 1.00 89.12 171 ASN A O 1
ATOM 1387 N N . ASN A 1 172 ? 1.003 -12.188 3.246 1.00 92.44 172 ASN A N 1
ATOM 1388 C CA . ASN A 1 172 ? -0.206 -12.674 2.566 1.00 92.44 172 ASN A CA 1
ATOM 1389 C C . ASN A 1 172 ? -1.289 -11.594 2.382 1.00 92.44 172 ASN A C 1
ATOM 1391 O O . ASN A 1 172 ? -2.212 -11.770 1.587 1.00 92.44 172 ASN A O 1
ATOM 1395 N N . PHE A 1 173 ? -1.157 -10.472 3.083 1.00 93.62 173 PHE A N 1
ATOM 1396 C CA . PHE A 1 173 ? -1.963 -9.263 2.933 1.00 93.62 173 PHE A CA 1
ATOM 1397 C C . PHE A 1 173 ? -1.096 -8.005 2.907 1.00 93.62 173 PHE A C 1
ATOM 1399 O O . PHE A 1 173 ? -0.001 -7.972 3.474 1.00 93.62 173 PHE A O 1
ATOM 1406 N N . LEU A 1 174 ? -1.642 -6.966 2.293 1.00 92.69 174 LEU A N 1
ATOM 1407 C CA . LEU A 1 174 ? -1.129 -5.608 2.217 1.00 92.69 174 LEU A CA 1
ATOM 1408 C C . LEU A 1 174 ? -2.294 -4.676 2.538 1.00 92.69 174 LEU A C 1
ATOM 1410 O O . LEU A 1 174 ? -3.364 -4.816 1.951 1.00 92.69 174 LEU A O 1
ATOM 1414 N N . ALA A 1 175 ? -2.100 -3.749 3.468 1.00 93.44 175 ALA A N 1
ATOM 1415 C CA . ALA A 1 175 ? -3.078 -2.723 3.798 1.00 93.44 175 ALA A CA 1
ATOM 1416 C C . ALA A 1 175 ? -2.538 -1.355 3.387 1.00 93.44 175 ALA A C 1
ATOM 1418 O O . ALA A 1 175 ? -1.361 -1.070 3.583 1.00 93.44 175 ALA A O 1
ATOM 1419 N N . TYR A 1 176 ? -3.398 -0.518 2.827 1.00 91.94 176 TYR A N 1
ATOM 1420 C CA . TYR A 1 176 ? -3.109 0.876 2.517 1.00 91.94 176 TYR A CA 1
ATOM 1421 C C . TYR A 1 176 ? -4.289 1.733 2.954 1.00 91.94 176 TYR A C 1
ATOM 1423 O O . TYR A 1 176 ? -5.405 1.230 3.104 1.00 91.94 176 TYR A O 1
ATOM 1431 N N . TYR A 1 177 ? -4.056 3.024 3.138 1.00 91.88 177 TYR A N 1
ATOM 1432 C CA . TYR A 1 177 ? -5.125 3.979 3.383 1.00 91.88 177 TYR A CA 1
ATOM 1433 C C . TYR A 1 177 ? -4.936 5.231 2.539 1.00 91.88 177 TYR A C 1
ATOM 1435 O O . TYR A 1 177 ? -3.836 5.539 2.076 1.00 91.88 177 TYR A O 1
ATOM 1443 N N . CYS A 1 178 ? -6.036 5.942 2.340 1.00 89.38 178 CYS A N 1
ATOM 1444 C CA . CYS A 1 178 ? -6.045 7.271 1.768 1.00 89.38 178 CYS A CA 1
ATOM 1445 C C . CYS A 1 178 ? -7.033 8.135 2.561 1.00 89.38 178 CYS A C 1
ATOM 1447 O O . CYS A 1 178 ? -8.211 7.798 2.707 1.00 89.38 178 CYS A O 1
ATOM 1449 N N . ASN A 1 179 ? -6.535 9.246 3.098 1.00 88.19 179 ASN A N 1
ATOM 1450 C CA . ASN A 1 179 ? -7.362 10.261 3.739 1.00 88.19 179 ASN A CA 1
ATOM 1451 C C . ASN A 1 179 ? -7.746 11.298 2.682 1.00 88.19 179 ASN A C 1
ATOM 1453 O O . ASN A 1 179 ? -6.882 11.764 1.934 1.00 88.19 179 ASN A O 1
ATOM 1457 N N . THR A 1 180 ? -9.009 11.710 2.654 1.00 80.31 180 THR A N 1
ATOM 1458 C CA . THR A 1 180 ? -9.447 12.790 1.761 1.00 80.31 180 THR A CA 1
ATOM 1459 C C . THR A 1 180 ? -8.770 14.118 2.117 1.00 80.31 180 THR A C 1
ATOM 1461 O O . THR A 1 180 ? -8.459 14.405 3.283 1.00 80.31 180 THR A O 1
ATOM 1464 N N . LEU A 1 181 ? -8.519 14.940 1.093 1.00 72.12 181 LEU A N 1
ATOM 1465 C CA . LEU A 1 181 ? -7.918 16.267 1.255 1.00 72.12 181 LEU A CA 1
ATOM 1466 C C . LEU A 1 181 ? -8.947 17.336 1.651 1.00 72.12 181 LEU A C 1
ATOM 1468 O O . LEU A 1 181 ? -8.616 18.237 2.421 1.00 72.12 181 LEU A O 1
ATOM 1472 N N . TYR A 1 182 ? -10.177 17.231 1.141 1.00 70.56 182 TYR A N 1
ATOM 1473 C CA . TYR A 1 182 ? -11.212 18.266 1.273 1.00 70.56 182 TYR A CA 1
ATOM 1474 C C . TYR A 1 182 ? -12.191 18.039 2.425 1.00 70.56 182 TYR A C 1
ATOM 1476 O O . TYR A 1 182 ? -12.722 19.006 2.969 1.00 70.56 182 TYR A O 1
ATOM 1484 N N . GLU A 1 183 ? -12.407 16.788 2.827 1.00 72.88 183 GLU A N 1
ATOM 1485 C CA . GLU A 1 183 ? -13.272 16.449 3.952 1.00 72.88 183 GLU A CA 1
ATOM 1486 C C . GLU A 1 183 ? -12.423 16.201 5.205 1.00 72.88 183 GLU A C 1
ATOM 1488 O O . GLU A 1 183 ? -11.359 15.573 5.180 1.00 72.88 183 GLU A O 1
ATOM 1493 N N . THR A 1 184 ? -12.861 16.756 6.335 1.00 72.31 184 THR A N 1
ATOM 1494 C CA . THR A 1 184 ? -12.019 16.832 7.538 1.00 72.31 184 THR A CA 1
ATOM 1495 C C . THR A 1 184 ? -11.726 15.461 8.142 1.00 72.31 184 THR A C 1
ATOM 1497 O O . THR A 1 184 ? -10.690 15.298 8.776 1.00 72.31 184 THR A O 1
ATOM 1500 N N . ASN A 1 185 ? -12.604 14.481 7.916 1.00 79.31 185 ASN A N 1
ATOM 1501 C CA . ASN A 1 185 ? -12.615 13.196 8.614 1.00 79.31 185 ASN A CA 1
ATOM 1502 C C . ASN A 1 185 ? -12.900 11.981 7.703 1.00 79.31 185 ASN A C 1
ATOM 1504 O O . ASN A 1 185 ? -13.003 10.869 8.215 1.00 79.31 185 ASN A O 1
ATOM 1508 N N . ASN A 1 186 ? -13.025 12.162 6.380 1.00 86.06 186 ASN A N 1
ATOM 1509 C CA . ASN A 1 186 ? -13.307 11.054 5.462 1.00 86.06 186 ASN A CA 1
ATOM 1510 C C . ASN A 1 186 ? -12.021 10.298 5.086 1.00 86.06 186 ASN A C 1
ATOM 1512 O O . ASN A 1 186 ? -11.069 10.895 4.561 1.00 86.06 186 ASN A O 1
ATOM 1516 N N . SER A 1 187 ? -12.012 8.993 5.360 1.00 90.56 187 SER A N 1
ATOM 1517 C CA . SER A 1 187 ? -10.865 8.100 5.182 1.00 90.56 187 SER A CA 1
ATOM 1518 C C . SER A 1 187 ? -11.291 6.737 4.655 1.00 90.56 187 SER A C 1
ATOM 1520 O O . SER A 1 187 ? -12.245 6.143 5.157 1.00 90.56 187 SER A O 1
ATOM 1522 N N . PHE A 1 188 ? -10.511 6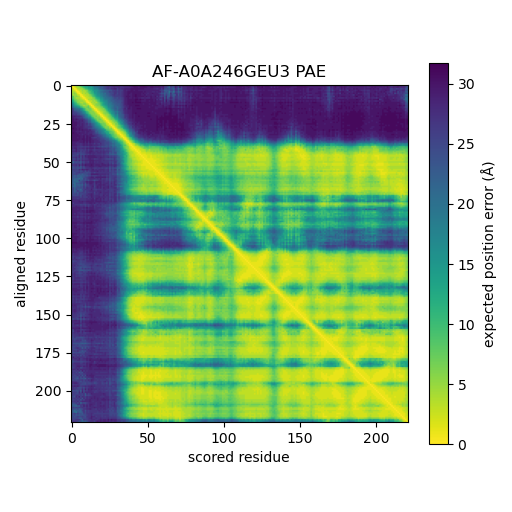.195 3.721 1.00 92.25 188 PHE A N 1
ATOM 1523 C CA . PHE A 1 188 ? -10.652 4.833 3.213 1.00 92.25 188 PHE A CA 1
ATOM 1524 C C . PHE A 1 188 ? -9.408 4.001 3.557 1.00 92.25 188 PHE A C 1
ATOM 1526 O O . PHE A 1 188 ? -8.281 4.488 3.458 1.00 92.25 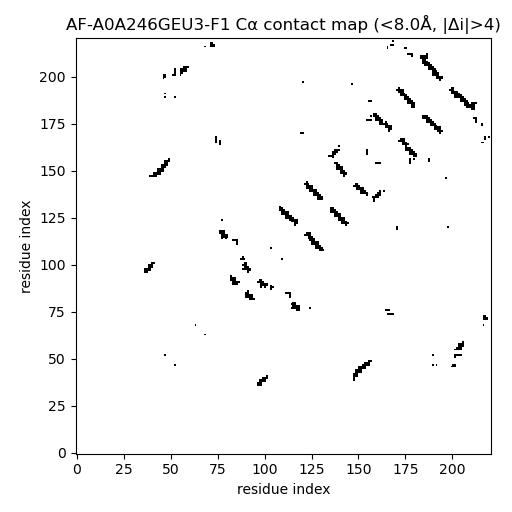188 PHE A O 1
ATOM 1533 N N . LEU A 1 189 ? -9.603 2.731 3.916 1.00 93.94 189 LEU A N 1
ATOM 1534 C CA . LEU A 1 189 ? -8.553 1.726 4.090 1.00 93.94 189 LEU A CA 1
ATOM 1535 C C . LEU A 1 189 ? -8.873 0.507 3.227 1.00 93.94 189 LEU A C 1
ATOM 1537 O O . LEU A 1 189 ? -9.917 -0.123 3.386 1.00 93.94 189 LEU A O 1
ATOM 1541 N N . GLY A 1 190 ? -7.947 0.149 2.342 1.00 94.56 190 GLY A N 1
ATOM 1542 C CA . GLY A 1 190 ? -8.032 -1.033 1.495 1.00 94.56 190 GLY A CA 1
ATOM 1543 C C . GLY A 1 190 ? -7.100 -2.128 1.992 1.00 94.56 190 GLY A C 1
ATOM 1544 O O . GLY A 1 190 ? -5.925 -1.882 2.258 1.00 94.56 190 GLY A O 1
ATOM 1545 N N . VAL A 1 191 ? -7.599 -3.361 2.077 1.00 95.69 191 VAL A N 1
ATOM 1546 C CA . VAL A 1 191 ? -6.775 -4.558 2.266 1.00 95.69 191 VAL A CA 1
ATOM 15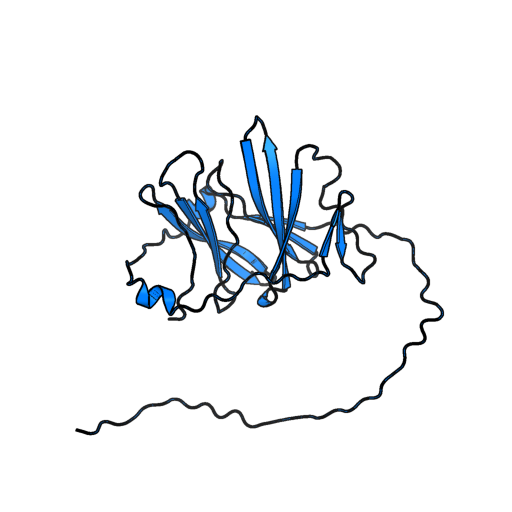47 C C . VAL A 1 191 ? -6.779 -5.367 0.980 1.00 95.69 191 VAL A C 1
ATOM 1549 O O . VAL A 1 191 ? -7.820 -5.853 0.527 1.00 95.69 191 VAL A O 1
ATOM 1552 N N . LEU A 1 192 ? -5.587 -5.549 0.425 1.00 95.19 192 LEU A N 1
ATOM 1553 C CA . LEU A 1 192 ? -5.314 -6.421 -0.703 1.00 95.19 192 LEU A CA 1
ATOM 1554 C C . LEU A 1 192 ? -4.746 -7.749 -0.195 1.00 95.19 192 LEU A C 1
ATOM 1556 O O . LEU A 1 192 ? -3.875 -7.786 0.677 1.00 95.19 192 LEU A O 1
ATOM 1560 N N . LYS A 1 193 ? -5.212 -8.856 -0.763 1.00 95.75 193 LYS A N 1
ATOM 1561 C CA . LYS A 1 193 ? -4.600 -10.175 -0.603 1.00 95.75 193 LYS A CA 1
ATOM 1562 C C . LYS A 1 193 ? -3.449 -10.317 -1.595 1.00 95.75 193 LYS A C 1
ATOM 1564 O O . LYS A 1 193 ? -3.608 -10.014 -2.777 1.00 95.75 193 LYS A O 1
ATOM 1569 N N . ILE A 1 194 ? -2.322 -10.820 -1.104 1.00 93.44 194 ILE A N 1
ATOM 1570 C CA . ILE A 1 194 ? -1.147 -11.177 -1.897 1.00 93.44 194 ILE A CA 1
ATOM 1571 C C . ILE A 1 194 ? -1.256 -12.667 -2.240 1.00 93.44 194 ILE A C 1
ATOM 1573 O O . ILE A 1 194 ? -1.319 -13.527 -1.360 1.00 93.44 194 ILE A O 1
ATOM 1577 N N . GLU A 1 195 ? -1.302 -12.973 -3.531 1.00 91.12 195 GLU A N 1
ATOM 1578 C CA . GLU A 1 195 ? -1.297 -14.330 -4.076 1.00 91.12 195 GLU A CA 1
ATOM 1579 C C . GLU A 1 195 ? 0.038 -14.635 -4.784 1.00 91.12 195 GLU A C 1
ATOM 1581 O O . GLU A 1 195 ? 0.953 -13.808 -4.823 1.00 91.12 195 GLU A O 1
ATOM 1586 N N . GLY A 1 196 ? 0.168 -15.841 -5.351 1.00 85.19 196 GLY A N 1
ATOM 1587 C CA . GLY A 1 196 ? 1.373 -16.270 -6.069 1.00 85.19 196 GLY A CA 1
ATOM 1588 C C . GLY A 1 196 ? 1.839 -15.261 -7.131 1.00 85.19 196 GLY A C 1
ATOM 1589 O O . GLY A 1 196 ? 1.026 -14.613 -7.791 1.00 85.19 196 GLY A O 1
ATOM 1590 N N . ASN A 1 197 ? 3.161 -15.132 -7.283 1.00 83.38 197 ASN A N 1
ATOM 1591 C CA . ASN A 1 197 ? 3.832 -14.128 -8.125 1.00 83.38 197 ASN A CA 1
ATOM 1592 C C . ASN A 1 197 ? 3.446 -12.672 -7.783 1.00 83.38 197 ASN A C 1
ATOM 1594 O O . ASN A 1 197 ? 3.361 -11.817 -8.667 1.00 83.38 197 ASN A O 1
ATOM 1598 N N . ASN A 1 198 ? 3.202 -12.389 -6.497 1.00 86.81 198 ASN A N 1
ATOM 1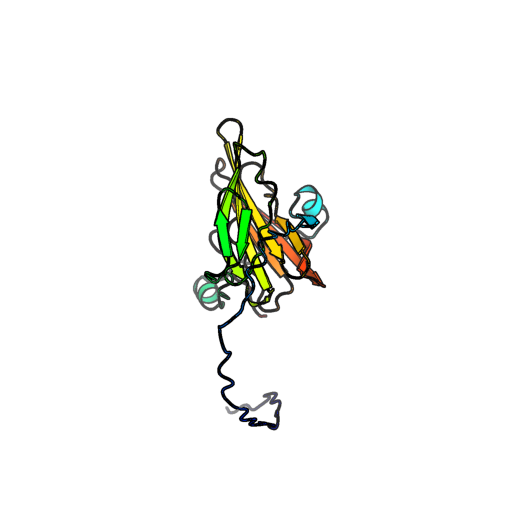599 C CA . ASN A 1 198 ? 2.822 -11.070 -5.984 1.00 86.81 198 ASN A CA 1
ATOM 1600 C C . ASN A 1 198 ? 1.583 -10.480 -6.680 1.00 86.81 198 ASN A C 1
ATOM 1602 O O . ASN A 1 198 ? 1.478 -9.267 -6.882 1.00 86.81 198 ASN A O 1
ATOM 1606 N N . LYS A 1 199 ? 0.636 -11.332 -7.089 1.00 90.50 199 LYS A N 1
ATOM 1607 C CA . LYS A 1 199 ? -0.646 -10.863 -7.614 1.00 90.50 199 LYS A CA 1
ATOM 1608 C C . LYS A 1 199 ? -1.459 -10.279 -6.459 1.00 90.50 199 LYS A C 1
ATOM 1610 O O . LYS A 1 199 ? -1.703 -10.964 -5.471 1.00 90.50 199 LYS A O 1
ATOM 1615 N N . LEU A 1 200 ? -1.883 -9.029 -6.605 1.00 92.81 200 LEU A N 1
ATOM 1616 C CA . LEU A 1 200 ? -2.763 -8.354 -5.658 1.00 92.81 200 LEU A CA 1
ATOM 1617 C C . LEU A 1 200 ? -4.226 -8.548 -6.076 1.00 92.81 200 LEU A C 1
ATOM 1619 O O . LEU A 1 20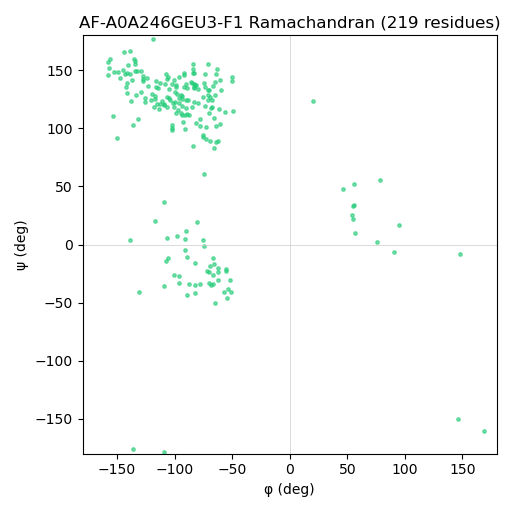0 ? -4.524 -8.615 -7.268 1.00 92.81 200 LEU A O 1
ATOM 1623 N N . THR A 1 201 ? -5.122 -8.657 -5.098 1.00 94.56 201 THR A N 1
ATOM 1624 C CA . THR A 1 201 ? -6.584 -8.688 -5.285 1.00 94.56 201 THR A CA 1
ATOM 1625 C C . THR A 1 201 ? -7.267 -8.030 -4.089 1.00 94.56 201 THR A C 1
ATOM 1627 O O . THR A 1 201 ? -6.795 -8.178 -2.963 1.00 94.56 201 THR A O 1
ATOM 1630 N N . GLU A 1 202 ? -8.360 -7.306 -4.306 1.00 96.25 202 GLU A N 1
ATOM 1631 C CA . GLU A 1 202 ? -9.174 -6.707 -3.247 1.00 96.25 202 GLU A CA 1
ATOM 1632 C C . GLU A 1 202 ? -9.729 -7.797 -2.307 1.00 96.25 202 GLU A C 1
ATOM 1634 O O . GLU A 1 202 ? -10.220 -8.833 -2.759 1.00 96.25 202 GLU A O 1
ATOM 1639 N N . PHE A 1 203 ? -9.621 -7.600 -0.987 1.00 96.94 203 PHE A N 1
ATOM 1640 C CA . PHE A 1 203 ? -9.972 -8.624 0.012 1.00 96.94 203 PHE A CA 1
ATOM 1641 C C . PHE A 1 203 ? -10.880 -8.123 1.134 1.00 96.94 203 PHE A C 1
ATOM 1643 O O . PHE A 1 203 ? -11.779 -8.843 1.575 1.00 96.94 203 PHE A O 1
ATOM 1650 N N . ALA A 1 204 ? -10.628 -6.915 1.630 1.00 96.88 204 ALA A N 1
ATOM 1651 C CA . ALA A 1 204 ? -11.455 -6.263 2.635 1.00 96.88 204 ALA A CA 1
ATOM 1652 C C . ALA A 1 204 ? -11.264 -4.746 2.555 1.00 96.88 204 ALA A C 1
ATOM 1654 O O . ALA A 1 204 ? -10.243 -4.292 2.040 1.00 96.88 204 ALA A O 1
ATOM 1655 N N . TYR A 1 205 ? -12.205 -3.970 3.082 1.00 95.88 205 TYR A N 1
ATOM 1656 C CA . TYR A 1 205 ? -12.081 -2.513 3.133 1.00 95.88 205 TYR A CA 1
ATOM 1657 C C . TYR A 1 205 ? -12.686 -1.919 4.399 1.00 95.88 205 TYR A C 1
ATOM 1659 O O . TYR A 1 205 ? -13.452 -2.573 5.100 1.00 95.88 205 TYR A O 1
ATOM 1667 N N . PHE A 1 206 ? -12.364 -0.669 4.681 1.00 94.31 206 PHE A N 1
ATOM 1668 C CA . PHE A 1 206 ? -13.014 0.144 5.694 1.00 94.31 206 PHE A CA 1
ATOM 1669 C C . PHE A 1 206 ? -13.149 1.573 5.180 1.00 94.31 206 PHE A C 1
ATOM 1671 O O . PHE A 1 206 ? -12.294 2.051 4.439 1.00 94.31 206 PHE A O 1
ATOM 1678 N N . GLU A 1 207 ? -14.210 2.250 5.597 1.00 92.44 207 GLU A N 1
ATOM 1679 C CA . GLU A 1 207 ? -14.435 3.663 5.319 1.00 92.44 207 GLU A CA 1
ATOM 1680 C C . GLU A 1 207 ? -15.085 4.306 6.548 1.00 92.44 207 GLU A C 1
ATOM 1682 O O . GLU A 1 207 ? -15.847 3.650 7.270 1.00 92.44 207 GLU A O 1
ATOM 1687 N N . THR A 1 208 ? -14.768 5.573 6.787 1.00 90.44 208 THR A N 1
ATOM 1688 C CA . THR A 1 208 ? -15.298 6.370 7.896 1.00 90.44 208 THR A CA 1
ATOM 1689 C C . THR A 1 208 ? -15.368 7.834 7.493 1.00 90.44 208 THR A C 1
ATOM 1691 O O . THR A 1 208 ? -14.518 8.299 6.741 1.00 90.44 208 THR A O 1
ATOM 1694 N N . GLU A 1 209 ? -16.353 8.551 8.031 1.00 90.81 209 GLU A N 1
ATOM 1695 C CA . GLU A 1 209 ? -16.483 10.013 7.961 1.00 90.81 209 GLU A CA 1
ATOM 1696 C C . GLU A 1 209 ? -16.160 10.675 9.319 1.00 90.81 209 GLU A C 1
ATOM 1698 O O . GLU A 1 209 ? -16.332 11.881 9.494 1.00 90.81 209 GLU A O 1
ATOM 1703 N N . GLU A 1 210 ? -15.709 9.894 10.309 1.00 89.62 210 GLU A N 1
ATOM 1704 C CA . GLU A 1 210 ? -15.545 10.331 11.702 1.00 89.62 210 GLU A CA 1
ATOM 1705 C C . GLU A 1 210 ? -14.095 10.672 12.083 1.00 89.62 210 GLU A C 1
ATOM 1707 O O . GLU A 1 210 ? -13.883 11.488 12.981 1.00 89.62 210 GLU A O 1
ATOM 1712 N N . TYR A 1 211 ? -13.088 10.091 11.416 1.00 88.44 211 TYR A N 1
ATOM 1713 C CA . TYR A 1 211 ? -11.674 10.264 11.779 1.00 88.44 211 TYR A CA 1
ATOM 1714 C C . TYR A 1 211 ? -10.688 10.001 10.632 1.00 88.44 211 TYR A C 1
ATOM 1716 O O . TYR A 1 211 ? -10.928 9.175 9.750 1.00 88.44 211 TYR A O 1
ATOM 1724 N N . LYS A 1 212 ? -9.522 10.664 10.692 1.00 90.75 212 LYS A N 1
ATOM 1725 C CA . LYS A 1 212 ? -8.370 10.387 9.814 1.00 90.75 212 LYS A CA 1
ATOM 1726 C C . LYS A 1 212 ? -7.552 9.194 10.299 1.00 90.75 212 LYS A C 1
ATOM 1728 O O . LYS A 1 212 ? -7.250 9.090 11.487 1.00 90.75 212 LYS A O 1
ATOM 1733 N N . ILE A 1 213 ? -7.140 8.333 9.371 1.00 91.06 213 ILE A N 1
ATOM 1734 C CA . ILE A 1 213 ? -6.211 7.230 9.651 1.00 91.06 213 ILE A CA 1
ATOM 1735 C C . ILE A 1 213 ? -4.786 7.799 9.697 1.00 91.06 213 ILE A C 1
ATOM 1737 O O . ILE A 1 213 ? -4.414 8.599 8.839 1.00 91.06 213 ILE A O 1
ATOM 1741 N N . GLN A 1 214 ? -4.002 7.428 10.714 1.00 90.00 214 GLN A N 1
ATOM 1742 C CA . GLN A 1 214 ? -2.643 7.958 10.929 1.00 90.00 214 GLN A CA 1
ATOM 1743 C C . GLN A 1 214 ? -1.531 6.933 10.663 1.00 90.00 214 GLN A C 1
ATOM 1745 O O . GLN A 1 214 ? -0.463 7.300 10.184 1.00 90.00 214 GLN A O 1
ATOM 1750 N N . ASP A 1 215 ? -1.763 5.662 10.991 1.00 89.88 215 ASP A N 1
ATOM 1751 C CA . ASP A 1 215 ? -0.795 4.566 10.867 1.00 89.88 215 ASP A CA 1
ATOM 1752 C C . ASP A 1 215 ? -1.555 3.225 10.800 1.00 89.88 215 ASP A C 1
ATOM 1754 O O . ASP A 1 215 ? -2.695 3.121 11.264 1.00 89.88 215 ASP A O 1
ATOM 1758 N N . ILE A 1 216 ? -0.933 2.190 10.234 1.00 90.62 216 ILE A N 1
ATOM 1759 C CA . ILE A 1 216 ? -1.473 0.828 10.169 1.00 90.62 216 ILE A CA 1
ATOM 1760 C C . ILE A 1 216 ? -0.458 -0.142 10.766 1.00 90.62 216 ILE A C 1
ATOM 1762 O O . ILE A 1 216 ? 0.669 -0.267 10.292 1.00 90.62 216 ILE A O 1
ATOM 1766 N N . LYS A 1 217 ? -0.911 -0.935 11.739 1.00 90.44 217 LYS A N 1
ATOM 1767 C CA . LYS A 1 217 ? -0.153 -2.066 12.278 1.00 90.44 217 LYS A CA 1
ATOM 1768 C C . LYS A 1 217 ? -0.949 -3.354 12.185 1.00 90.44 217 LYS A C 1
ATOM 1770 O O . LYS A 1 217 ? -2.160 -3.370 12.392 1.00 90.44 217 LYS A O 1
ATOM 1775 N N . TRP A 1 218 ? -0.241 -4.441 11.912 1.00 89.12 218 TRP A N 1
ATOM 1776 C CA . TRP A 1 218 ? -0.801 -5.785 11.887 1.00 89.12 218 TRP A CA 1
ATOM 1777 C C . TRP A 1 218 ? -0.626 -6.449 13.255 1.00 89.12 218 TRP A C 1
ATOM 1779 O O . TRP A 1 218 ? 0.497 -6.557 13.743 1.00 89.12 218 TRP A O 1
ATOM 1789 N N . ASP A 1 219 ? -1.718 -6.923 13.863 1.00 86.00 219 ASP A N 1
ATOM 1790 C CA . ASP A 1 219 ? -1.621 -7.857 14.992 1.00 86.00 219 ASP A CA 1
ATOM 1791 C C . ASP A 1 219 ? -1.214 -9.253 14.478 1.00 86.00 219 ASP A C 1
ATOM 1793 O O . ASP A 1 219 ? -1.556 -9.662 13.365 1.00 86.00 219 ASP A O 1
ATOM 1797 N N . ASN A 1 220 ? -0.450 -9.976 15.293 1.00 70.12 220 ASN A N 1
ATOM 1798 C CA . ASN A 1 220 ? 0.084 -11.308 15.001 1.00 70.12 220 ASN A CA 1
ATOM 1799 C C . ASN A 1 220 ? -0.852 -12.456 15.426 1.00 70.12 220 ASN A C 1
ATOM 1801 O O . ASN A 1 220 ? -0.563 -13.615 15.099 1.00 70.12 220 ASN A O 1
ATOM 1805 N N . LYS A 1 221 ? -1.909 -12.140 16.186 1.00 57.56 221 LYS A N 1
ATOM 1806 C CA . LYS A 1 221 ? -2.864 -13.095 16.774 1.00 57.56 221 LYS A CA 1
ATOM 1807 C C . LYS A 1 221 ? -3.738 -13.803 15.731 1.00 57.56 221 LYS A C 1
ATOM 1809 O O . LYS A 1 221 ? -4.132 -13.162 14.734 1.00 57.56 221 LYS A O 1
#

Secondary structure (DSSP, 8-state):
-----------PPP--------------TT--------BPPPEEEEE--HHHHTTSEEP------HHHHTTS------B--TTEEE-SS-EEETTS--EE--S-SS-TTEEEEEEEEETTTTEEEEEEEEEETTEEEEEEEEEETTTTEEEEEPPSSTTBBPP-PEEPTTSSEEEEEEEBSSSSS-EEEEEEEEEGGGEEEEEEEEEESS-----------

Foldseek 3Di:
DDDDDDDDDDDDDDDDDDDDDDDDDDDPPDPPPPPPLDAFDADEAEAAALVQQVVAAADDDDDDDPVVVVPFDQPPFFDADVQWDQDLQAIHGPPDSHGYPPVSVPQPFWDKDFPGAGVVLRWTWIWTWGDDPRAIEIWIWIARPVNRHIYIYHHNDPRWHKDDWGAAPVNQKIKIKTDHPPQPAWIKMWIWGQDPPRDTYTHYIYIDSHHDDDDDGDDPD

Organism: NCBI:txid2906077

Sequence (221 aa):
MRKIILLLTFIFITSCKKNNEENKKIDTSNIEVDNNLSSIHFLKDSVGYYDNFEKVKKITFQEVEESEYLKLETQKTIEKNEDLIIDKKGITIKGTNLVSEIGLKNSKNKEFEYLGYYPSLNLYALSENSTSEGLSFSDFIYLNLKDKKLTKIVSSNSDSKIEDPVISIKNNFLAYYCNTLYETNNSFLGVLKIEGNNKLTEFAYFETEEYKIQDIKWDNK

Nearest PDB structures (foldseek):
  7qun-assembly1_D  TM=4.549E-01  e=6.079E-01  Sus scrofa domesticus
  9exf-assembly4_D  TM=4.925E-01  e=1.312E+00  Saccharomyces cerevisiae S288C
  7px8-assembly1_A  TM=4.831E-01  e=9.969E-01  Sus scrofa domesticus
  5nmt-assembly1_B  TM=5.809E-01  e=6.115E+00  Mus musculus
  4u6b-assembly1_C  TM=4.237E-01  e=3.162E+00  Zobellia galactanivorans